Protein AF-0000000071802035 (afdb_homodimer)

Solvent-accessible surface area (backbone atoms only — not comparable to full-atom values): 14487 Å² total; per-residue (Å²): 136,83,79,80,77,77,76,78,78,73,74,77,72,77,73,66,81,71,78,76,74,78,75,69,79,88,55,98,63,65,59,33,53,33,38,38,37,41,37,30,58,41,73,51,52,93,78,53,56,69,55,49,56,52,48,50,60,60,48,46,65,54,30,45,72,70,45,74,41,81,40,73,56,78,56,19,32,29,40,39,37,35,26,66,30,20,28,60,68,48,49,48,52,52,42,49,47,48,23,63,71,35,83,54,32,37,27,29,36,36,42,40,67,50,35,34,38,41,33,37,74,84,48,75,50,67,40,68,74,137,82,80,78,78,79,77,77,77,75,74,77,73,76,73,67,79,71,78,77,74,78,75,68,78,88,57,95,62,65,62,32,52,33,38,37,36,41,38,30,58,41,70,51,54,93,78,53,57,68,57,49,56,52,49,50,60,60,52,46,64,53,30,46,72,69,44,73,41,81,38,74,55,75,56,20,33,28,39,38,37,34,26,65,31,20,27,59,68,48,50,47,52,53,42,50,47,49,24,64,70,34,84,53,32,38,27,30,36,38,42,39,68,51,35,34,39,40,32,38,76,85,47,74,48,68,40,69,75

Secondary structure (DSSP, 8-state):
--------------------PPPPP--S--EEEEEEEEEEEEEP-TTTHHHHHHHHHHHTTSEEEEEEEEEEETTEEEEEEEEEEEEHHHHHHHHHHHHHH-SSEEEEEEE-SSEEEEEESS-EEEEE-/--------------------PPPPP--S--EEEEEEEEEEEEEP-TTTHHHHHHHHHHHGGGEEEEEEEEEEETTEEEEEEEEEEEEHHHHHHHHHHHHHH-SSEEEEEEE-SSEEEEEESS-EEEEE-

Radius of gyration: 22.4 Å; Cα contacts (8 Å, |Δi|>4): 498; chains: 2; bounding box: 35×89×78 Å

Organism: Haemonchus contortus (NCBI:txid6289)

Foldseek 3Di:
DPPPPPPPPPPPPVPLVPPLDDQDDDDVAQWAKKKKKWFFPAFDDPVCVVVQVVVCVSCVSFAAWDDKDWDDDVRGTMIMTIHHTGGQVRVVVVQLCCQQRPDGTAKMWMDTPFKIWIDGNVDIDMDTD/DPPPPPPPPPPPPPPPPPPLDDQDDDDVAQWAKKKKKWFFPAFDDPVCVVVQVVVCVSCVSFAAWDDWDWDDDVRGTMIMTIHHTGGQVRVVVRQLCCQQRPDGTAKMWMDTPFKIWIDGNVDIDMDTD

Nearest PDB structures (foldseek):
  3ab4-assembly2_F  TM=5.288E-01  e=2.771E-02  Corynebacterium glutamicum
  6dzs-assembly2_C  TM=5.723E-01  e=2.093E-01  Mycolicibacterium hassiacum DSM 44199
  8oz0-assembly1_I  TM=6.072E-01  e=3.951E-01  Homo sapiens
  1wd6-assembly1_B  TM=5.273E-01  e=1.568E-01  Escherichia coli
  6fxd-assembly1_A-2  TM=5.045E-01  e=2.960E-01  Pseudomonas fluorescens

Sequence (258 aa):
MERLLLASVVMGVIAVPQAVLPPPEPGIEILESVNISIFTNIPFDNRTVEEEAEIRNYSSLIGSVKEVKAKNHFGHLDYSISFSASDCVRAQLWTREIVRASEPVVAGFVRCPQIMFFTTKDAIVDARVMERLLLASVVMGVIAVPQAVLPPPEPGIEILESVNISIFTNIPFDNRTVEEEAEIRNYSSLIGSVKEVKAKNHFGHLDYSISFSASDCVRAQLWTREIVRASEPVVAGFVRCPQIMFFTTKDAIVDARV

Structure (mmCIF, N/CA/C/O backbone):
data_AF-0000000071802035-model_v1
#
loop_
_entity.id
_entity.type
_entity.pdbx_description
1 polymer 'Cystatin domain-containing protein'
#
loop_
_atom_site.group_PDB
_atom_site.id
_atom_site.type_symbol
_atom_site.label_atom_id
_atom_site.label_alt_id
_atom_site.label_comp_id
_atom_site.label_asym_id
_atom_site.label_entity_id
_atom_site.label_seq_id
_atom_site.pdbx_PDB_ins_code
_atom_site.Cartn_x
_atom_site.Cartn_y
_atom_site.Cartn_z
_atom_site.occupancy
_atom_site.B_iso_or_equiv
_atom_site.auth_seq_id
_atom_site.auth_comp_id
_atom_site.auth_asym_id
_atom_site.auth_atom_id
_atom_site.pdbx_PDB_model_num
ATOM 1 N N . MET A 1 1 ? -16.844 -46.438 -37.344 1 30.94 1 MET A N 1
ATOM 2 C CA . MET A 1 1 ? -16.094 -46.656 -36.094 1 30.94 1 MET A CA 1
ATOM 3 C C . MET A 1 1 ? -15.039 -45.594 -35.906 1 30.94 1 MET A C 1
ATOM 5 O O . MET A 1 1 ? -13.844 -45.812 -36.094 1 30.94 1 MET A O 1
ATOM 9 N N . GLU A 1 2 ? -15.242 -44.281 -36.344 1 35.38 2 GLU A N 1
ATOM 10 C CA . GLU A 1 2 ? -14.445 -43.062 -36.312 1 35.38 2 GLU A CA 1
ATOM 11 C C . GLU A 1 2 ? -14.062 -42.656 -34.906 1 35.38 2 GLU A C 1
ATOM 13 O O . GLU A 1 2 ? -14.922 -42.562 -34.031 1 35.38 2 GLU A O 1
ATOM 18 N N . ARG A 1 3 ? -12.789 -43.062 -34.406 1 33.22 3 ARG A N 1
ATOM 19 C CA . ARG A 1 3 ? -12.109 -42.781 -33.125 1 33.22 3 ARG A CA 1
ATOM 20 C C . ARG A 1 3 ? -12.086 -41.281 -32.844 1 33.22 3 ARG A C 1
ATOM 22 O O . ARG A 1 3 ? -11.633 -40.5 -33.656 1 33.22 3 ARG A O 1
ATOM 29 N N . LEU A 1 4 ? -13.07 -40.75 -32.125 1 32.75 4 LEU A N 1
ATOM 30 C CA . LEU A 1 4 ? -13.07 -39.438 -31.484 1 32.75 4 LEU A CA 1
ATOM 31 C C . LEU A 1 4 ? -11.758 -39.188 -30.75 1 32.75 4 LEU A C 1
ATOM 33 O O . LEU A 1 4 ? -11.461 -39.844 -29.766 1 32.75 4 LEU A O 1
ATOM 37 N N . LEU A 1 5 ? -10.664 -38.75 -31.422 1 30.27 5 LEU A N 1
ATOM 38 C CA . LEU A 1 5 ? -9.438 -38.25 -30.828 1 30.27 5 LEU A CA 1
ATOM 39 C C . LEU A 1 5 ? -9.734 -37.156 -29.797 1 30.27 5 LEU A C 1
ATOM 41 O O . LEU A 1 5 ? -10.219 -36.094 -30.156 1 30.27 5 LEU A O 1
ATOM 45 N N . LEU A 1 6 ? -10.211 -37.5 -28.609 1 28.8 6 LEU A N 1
ATOM 46 C CA . LEU A 1 6 ? -10.234 -36.594 -27.469 1 28.8 6 LEU A CA 1
ATOM 47 C C . LEU A 1 6 ? -8.883 -35.938 -27.266 1 28.8 6 LEU A C 1
ATOM 49 O O . LEU A 1 6 ? -7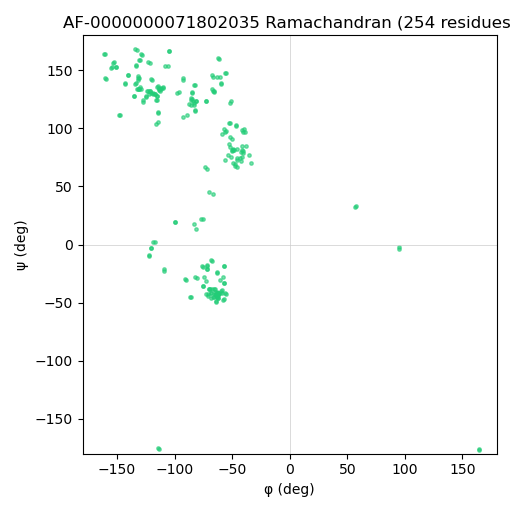.895 -36.594 -26.953 1 28.8 6 LEU A O 1
ATOM 53 N N . ALA A 1 7 ? -8.539 -34.875 -28.016 1 28.97 7 ALA A N 1
ATOM 54 C CA . ALA A 1 7 ? -7.426 -33.969 -27.781 1 28.97 7 ALA A CA 1
ATOM 55 C C . ALA A 1 7 ? -7.441 -33.438 -26.359 1 28.97 7 ALA A C 1
ATOM 57 O O . ALA A 1 7 ? -8.383 -32.75 -25.953 1 28.97 7 ALA A O 1
ATOM 58 N N . SER A 1 8 ? -6.879 -34.156 -25.312 1 28.83 8 SER A N 1
ATOM 59 C CA . SER A 1 8 ? -6.574 -33.719 -23.953 1 28.83 8 SER A CA 1
ATOM 60 C C . SER A 1 8 ? -5.891 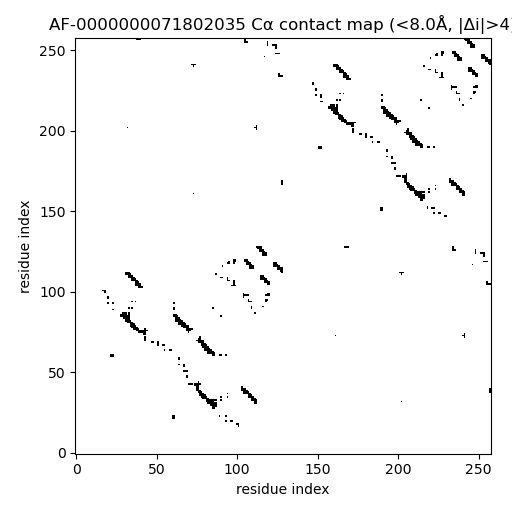-32.375 -23.953 1 28.83 8 SER A C 1
ATOM 62 O O . SER A 1 8 ? -4.773 -32.219 -24.453 1 28.83 8 SER A O 1
ATOM 64 N N . VAL A 1 9 ? -6.551 -31.281 -24.219 1 29.55 9 VAL A N 1
ATOM 65 C CA . VAL A 1 9 ? -6.074 -29.938 -23.906 1 29.55 9 VAL A CA 1
ATOM 66 C C . VAL A 1 9 ? -5.516 -29.891 -22.484 1 29.55 9 VAL A C 1
ATOM 68 O O . VAL A 1 9 ? -6.273 -29.953 -21.516 1 29.55 9 VAL A O 1
ATOM 71 N N . VAL A 1 10 ? -4.367 -30.562 -22.094 1 27.89 10 VAL A N 1
ATOM 72 C CA . VAL A 1 10 ? -3.561 -30.328 -20.906 1 27.89 10 VAL A CA 1
ATOM 73 C C . VAL A 1 10 ? -3.375 -28.828 -20.672 1 27.89 10 VAL A C 1
ATOM 75 O O . VAL A 1 10 ? -2.699 -28.156 -21.469 1 27.89 10 VAL A O 1
ATOM 78 N N . MET A 1 11 ? -4.34 -28.109 -20.266 1 30.89 11 MET A N 1
ATOM 79 C CA . MET A 1 11 ? -4.102 -26.812 -19.641 1 30.89 11 MET A CA 1
ATOM 80 C C . MET A 1 11 ? -2.867 -26.859 -18.75 1 30.89 11 MET A C 1
ATOM 82 O O . MET A 1 11 ? -2.785 -27.672 -17.844 1 30.89 11 MET A O 1
ATOM 86 N N . GLY A 1 12 ? -1.658 -26.672 -19.25 1 31.27 12 GLY A N 1
ATOM 87 C CA . GLY A 1 12 ? -0.396 -26.484 -18.547 1 31.27 12 GLY A CA 1
ATOM 88 C C . GLY A 1 12 ? -0.542 -25.734 -17.234 1 31.27 12 GLY A C 1
ATOM 89 O O . GLY A 1 12 ? -0.756 -24.516 -17.234 1 31.27 12 GLY A O 1
ATOM 90 N N . VAL A 1 13 ? -1.134 -26.297 -16.203 1 31.22 13 VAL A N 1
ATOM 91 C CA . VAL A 1 13 ? -0.927 -25.828 -14.844 1 31.22 13 VAL A CA 1
ATOM 92 C C . VAL A 1 13 ? 0.547 -25.5 -14.633 1 31.22 13 VAL A C 1
ATOM 94 O O . VAL A 1 13 ? 1.411 -26.375 -14.727 1 31.22 13 VAL A O 1
ATOM 97 N N . ILE A 1 14 ? 1.071 -24.438 -15.125 1 30.83 14 ILE A N 1
ATOM 98 C CA . ILE A 1 14 ? 2.393 -24 -14.688 1 30.83 14 ILE A CA 1
ATOM 99 C C . ILE A 1 14 ? 2.52 -24.188 -13.172 1 30.83 14 ILE A C 1
ATOM 101 O O . ILE A 1 14 ? 1.866 -23.484 -12.398 1 30.83 14 ILE A O 1
ATOM 105 N N . ALA A 1 15 ? 2.768 -25.391 -12.719 1 31.03 15 ALA A N 1
ATOM 106 C CA . ALA A 1 15 ? 3.238 -25.625 -11.359 1 31.03 15 ALA A CA 1
ATOM 107 C C . ALA A 1 15 ? 4.387 -24.688 -11 1 31.03 15 ALA A C 1
ATOM 109 O O . ALA A 1 15 ? 5.492 -24.828 -11.531 1 31.03 15 ALA A O 1
ATOM 110 N N . VAL A 1 16 ? 4.227 -23.453 -10.836 1 32.22 16 VAL A N 1
ATOM 111 C CA . VAL A 1 16 ? 5.297 -22.672 -10.219 1 32.22 16 VAL A CA 1
ATOM 112 C C . VAL A 1 16 ? 5.816 -23.391 -8.977 1 32.22 16 VAL A C 1
ATOM 114 O O . VAL A 1 16 ? 5.039 -23.812 -8.125 1 32.22 16 VAL A O 1
ATOM 117 N N . PRO A 1 17 ? 6.938 -24.031 -9.086 1 34.44 17 PRO A N 1
ATOM 118 C CA . PRO A 1 17 ? 7.488 -24.656 -7.879 1 34.44 17 PRO A CA 1
ATOM 119 C C . PRO A 1 17 ? 7.324 -23.781 -6.641 1 34.44 17 PRO A C 1
ATOM 121 O O . PRO A 1 17 ? 7.691 -22.594 -6.66 1 34.44 17 PRO A O 1
ATOM 124 N N . GLN A 1 18 ? 6.312 -24.016 -5.883 1 32.88 18 GLN A N 1
ATOM 125 C CA . GLN A 1 18 ? 5.984 -23.297 -4.656 1 32.88 18 GLN A CA 1
ATOM 126 C C . GLN A 1 18 ? 7.145 -23.344 -3.666 1 32.88 18 GLN A C 1
ATOM 128 O O . GLN A 1 18 ? 7.477 -24.391 -3.133 1 32.88 18 GLN A O 1
ATOM 133 N N . ALA A 1 19 ? 8.258 -22.656 -3.826 1 32.47 19 ALA A N 1
ATOM 134 C CA . ALA A 1 19 ? 9.203 -22.656 -2.711 1 32.47 19 ALA A CA 1
ATOM 135 C C . ALA A 1 19 ? 8.477 -22.516 -1.378 1 32.47 19 ALA A C 1
ATOM 137 O O . ALA A 1 19 ? 7.707 -21.562 -1.184 1 32.47 19 ALA A O 1
ATOM 138 N N . VAL A 1 20 ? 8.281 -23.656 -0.745 1 33.44 20 VAL A N 1
ATOM 139 C CA . VAL A 1 20 ? 7.727 -23.703 0.603 1 33.44 20 VAL A CA 1
ATOM 140 C C . VAL A 1 20 ? 8.578 -22.859 1.542 1 33.44 20 VAL A C 1
ATOM 142 O O . VAL A 1 20 ? 9.789 -23.078 1.664 1 33.44 20 VAL A O 1
ATOM 145 N N . LEU A 1 21 ? 8.281 -21.625 1.854 1 38.03 21 LEU A N 1
ATOM 146 C CA . LEU A 1 21 ? 8.992 -20.766 2.783 1 38.03 21 LEU A CA 1
ATOM 147 C C . LEU A 1 21 ? 9.203 -21.453 4.125 1 38.03 21 LEU A C 1
ATOM 149 O O . LEU A 1 21 ? 8.305 -22.125 4.633 1 38.03 21 LEU A O 1
ATOM 153 N N . PRO A 1 22 ? 10.461 -21.578 4.582 1 41.94 22 PRO A N 1
ATOM 154 C CA . PRO A 1 22 ? 10.648 -22.141 5.922 1 41.94 22 PRO A CA 1
ATOM 155 C C . PRO A 1 22 ? 9.867 -21.391 6.992 1 41.94 22 PRO A C 1
ATOM 157 O O . PRO A 1 22 ? 9.578 -20.203 6.832 1 41.94 22 PRO A O 1
ATOM 160 N N . PRO A 1 23 ? 9.367 -22.078 8.109 1 40.66 23 PRO A N 1
ATOM 161 C CA . PRO A 1 23 ? 8.609 -21.422 9.18 1 40.66 23 PRO A CA 1
ATOM 162 C C . PRO A 1 23 ? 9.461 -20.422 9.969 1 40.66 23 PRO A C 1
ATOM 164 O O . PRO A 1 23 ? 10.672 -20.625 10.109 1 40.66 23 PRO A O 1
ATOM 167 N N . PRO A 1 24 ? 9.047 -19.219 10.242 1 41.19 24 PRO A N 1
ATOM 168 C CA . PRO A 1 24 ? 9.852 -18.25 11 1 41.19 24 PRO A CA 1
ATOM 169 C C . PRO A 1 24 ? 10.18 -18.75 12.414 1 41.19 24 PRO A C 1
ATOM 171 O O . PRO A 1 24 ? 9.43 -19.547 12.977 1 41.19 24 PRO A O 1
ATOM 174 N N . GLU A 1 25 ? 11.344 -18.453 12.922 1 42.31 25 GLU A N 1
ATOM 175 C CA . GLU A 1 25 ? 11.805 -18.859 14.242 1 42.31 25 GLU A CA 1
ATOM 176 C C . GLU A 1 25 ? 10.984 -18.188 15.344 1 42.31 25 GLU A C 1
ATOM 178 O O . GLU A 1 25 ? 10.516 -17.062 15.172 1 42.31 25 GLU A O 1
ATOM 183 N N . PRO A 1 26 ? 10.656 -18.812 16.516 1 40.31 26 PRO A N 1
ATOM 184 C CA . PRO A 1 26 ? 9.789 -18.359 17.609 1 40.31 26 PRO A CA 1
ATOM 185 C C . PRO A 1 26 ? 10.359 -17.156 18.344 1 40.31 26 PRO A C 1
ATOM 187 O O . PRO A 1 26 ? 11.383 -17.25 19.031 1 40.31 26 PRO A O 1
ATOM 190 N N . GLY A 1 27 ? 10.914 -16.078 17.891 1 39.28 27 GLY A N 1
ATOM 191 C CA . GLY A 1 27 ? 11.297 -15.047 18.844 1 39.28 27 GLY A CA 1
ATOM 192 C C . GLY A 1 27 ? 10.125 -14.477 19.625 1 39.28 27 GLY A C 1
ATOM 193 O O . GLY A 1 27 ? 8.977 -14.805 19.344 1 39.28 27 GLY A O 1
ATOM 194 N N . ILE A 1 28 ? 10.43 -13.781 20.906 1 43.75 28 ILE A N 1
ATOM 195 C CA . ILE A 1 28 ? 9.438 -13.141 21.75 1 43.75 28 ILE A CA 1
ATOM 196 C C . ILE A 1 28 ? 8.422 -12.398 20.891 1 43.75 28 ILE A C 1
ATOM 198 O O . ILE A 1 28 ? 8.766 -11.43 20.219 1 43.75 28 ILE A O 1
ATOM 202 N N . GLU A 1 29 ? 7.449 -13.102 20.344 1 55.88 29 GLU A N 1
ATOM 203 C CA . GLU A 1 29 ? 6.539 -12.867 19.234 1 55.88 29 GLU A CA 1
ATOM 204 C C . GLU A 1 29 ? 5.484 -11.82 19.594 1 55.88 29 GLU A C 1
ATOM 206 O O . GLU A 1 29 ? 4.594 -12.086 20.406 1 55.88 29 GLU A O 1
ATOM 211 N N . ILE A 1 30 ? 5.891 -10.508 19.844 1 64.44 30 ILE A N 1
ATOM 212 C CA . ILE A 1 30 ? 4.789 -9.562 19.984 1 64.44 30 ILE A CA 1
ATOM 213 C C . ILE A 1 30 ? 3.855 -9.68 18.781 1 64.44 30 ILE A C 1
ATOM 215 O O . ILE A 1 30 ? 4.238 -9.359 17.656 1 64.44 30 ILE A O 1
ATOM 219 N N . LEU A 1 31 ? 2.689 -10.352 19.125 1 79.69 31 LEU A N 1
ATOM 220 C CA . LEU A 1 31 ? 1.677 -10.562 18.094 1 79.69 31 LEU A CA 1
ATOM 221 C C . LEU A 1 31 ? 0.796 -9.328 17.938 1 79.69 31 LEU A C 1
ATOM 223 O O . LEU A 1 31 ? 0.311 -8.773 18.922 1 79.69 31 LEU A O 1
ATOM 227 N N . GLU A 1 32 ? 0.836 -8.836 16.797 1 89.81 32 GLU A N 1
ATOM 228 C CA . GLU A 1 32 ? 0.029 -7.664 16.484 1 89.81 32 GLU A CA 1
ATOM 229 C C . GLU A 1 32 ? -0.73 -7.848 15.164 1 89.81 32 GLU A C 1
ATOM 231 O O . GLU A 1 32 ? -0.568 -8.867 14.492 1 89.81 32 GLU A O 1
ATOM 236 N N . SER A 1 33 ? -1.688 -6.93 14.969 1 93.56 33 SER A N 1
ATOM 237 C CA . SER A 1 33 ? -2.338 -6.906 13.656 1 93.56 33 SER A CA 1
ATOM 238 C C . SER A 1 33 ? -1.359 -6.504 12.562 1 93.56 33 SER A C 1
ATOM 240 O O . SER A 1 33 ? -0.572 -5.57 12.734 1 93.56 33 SER A O 1
ATOM 242 N N . VAL A 1 34 ? -1.397 -7.27 11.578 1 96.12 34 VAL A N 1
ATOM 243 C CA . VAL A 1 34 ? -0.514 -7.02 10.438 1 96.12 34 VAL A CA 1
ATOM 244 C C . VAL A 1 34 ? -1.302 -7.137 9.141 1 96.12 34 VAL A C 1
ATOM 246 O O . VAL A 1 34 ? -2.16 -8.008 9 1 96.12 34 VAL A O 1
ATOM 249 N N . ASN A 1 35 ? -1.036 -6.23 8.219 1 96.62 35 ASN A N 1
ATOM 250 C CA . ASN A 1 35 ? -1.564 -6.336 6.859 1 96.62 35 ASN A CA 1
ATOM 251 C C . ASN A 1 35 ? -0.448 -6.523 5.836 1 96.62 35 ASN A C 1
ATOM 253 O O . ASN A 1 35 ? 0.577 -5.844 5.898 1 96.62 35 ASN A O 1
ATOM 257 N N . ILE A 1 36 ? -0.646 -7.426 4.934 1 97.06 36 ILE A N 1
ATOM 258 C CA . ILE A 1 36 ? 0.305 -7.668 3.855 1 97.06 36 ILE A CA 1
ATOM 259 C C . ILE A 1 36 ? -0.395 -7.516 2.506 1 97.06 36 ILE A C 1
ATOM 261 O O . ILE A 1 36 ? -1.501 -8.023 2.314 1 97.06 36 ILE A O 1
ATOM 265 N N . SER A 1 37 ? 0.206 -6.797 1.659 1 96.25 37 SER A N 1
ATOM 266 C CA . SER A 1 37 ? -0.196 -6.781 0.257 1 96.25 37 SER A CA 1
ATOM 267 C C . SER A 1 37 ? 0.882 -7.383 -0.636 1 96.25 37 SER A C 1
ATOM 269 O O . SER A 1 37 ? 2.064 -7.062 -0.494 1 96.25 37 SER A O 1
ATOM 271 N N . ILE A 1 38 ? 0.487 -8.203 -1.508 1 95.06 38 ILE A N 1
ATOM 272 C CA . ILE A 1 38 ? 1.355 -8.812 -2.51 1 95.06 38 ILE A CA 1
ATOM 273 C C . ILE A 1 38 ? 0.933 -8.359 -3.904 1 95.06 38 ILE A C 1
ATOM 275 O O . ILE A 1 38 ? -0.241 -8.461 -4.27 1 95.06 38 ILE A O 1
ATOM 279 N N . PHE A 1 39 ? 1.868 -7.879 -4.621 1 95.38 39 PHE A N 1
ATOM 280 C CA . PHE A 1 39 ? 1.588 -7.363 -5.957 1 95.38 39 PHE A CA 1
ATOM 281 C C . PHE A 1 39 ? 2.182 -8.273 -7.023 1 95.38 39 PHE A C 1
ATOM 283 O O . PHE A 1 39 ? 3.344 -8.672 -6.934 1 95.38 39 PHE A O 1
ATOM 290 N N . THR A 1 40 ? 1.355 -8.547 -8.078 1 92.88 40 THR A N 1
ATOM 291 C CA . THR A 1 40 ? 1.812 -9.484 -9.094 1 92.88 40 THR A CA 1
ATOM 292 C C . THR A 1 40 ? 1.664 -8.883 -10.492 1 92.88 40 THR A C 1
ATOM 294 O O . THR A 1 40 ? 0.968 -7.883 -10.672 1 92.88 40 THR A O 1
ATOM 297 N N . ASN A 1 41 ? 2.334 -9.492 -11.422 1 92.5 41 ASN A N 1
ATOM 298 C CA . ASN A 1 41 ? 2.154 -9.141 -12.82 1 92.5 41 ASN A CA 1
ATOM 299 C C . ASN A 1 41 ? 1.232 -10.125 -13.539 1 92.5 41 ASN A C 1
ATOM 301 O O . ASN A 1 41 ? 1.294 -10.266 -14.758 1 92.5 41 ASN A O 1
ATOM 305 N N . ILE A 1 42 ? 0.486 -10.828 -12.734 1 89.06 42 ILE A N 1
ATOM 306 C CA . ILE A 1 42 ? -0.48 -11.781 -13.273 1 89.06 42 ILE A CA 1
ATOM 307 C C . ILE A 1 42 ? -1.785 -11.055 -13.602 1 89.06 42 ILE A C 1
ATOM 309 O O . ILE A 1 42 ? -2.32 -10.32 -12.773 1 89.06 42 ILE A O 1
ATOM 313 N N . PRO A 1 43 ? -2.314 -11.273 -14.812 1 89.12 43 PRO A N 1
ATOM 314 C CA . PRO A 1 43 ? -3.637 -10.711 -15.094 1 89.12 43 PRO A CA 1
ATOM 315 C C . PRO A 1 43 ? -4.715 -11.234 -14.148 1 89.12 43 PRO A C 1
ATOM 317 O O . PRO A 1 43 ? -4.699 -12.406 -13.781 1 89.12 43 PRO A O 1
ATOM 320 N N . PHE A 1 44 ? -5.602 -10.297 -13.711 1 86.38 44 PHE A N 1
ATOM 321 C CA . PHE A 1 44 ? -6.684 -10.688 -12.82 1 86.38 44 PHE A CA 1
ATOM 322 C C . PHE A 1 44 ? -7.742 -11.492 -13.57 1 86.38 44 PHE A C 1
ATOM 324 O O . PHE A 1 44 ? -8.188 -11.086 -14.648 1 86.38 44 PHE A O 1
ATOM 331 N N . ASP A 1 45 ? -7.926 -12.703 -12.984 1 78.94 45 ASP A N 1
ATOM 332 C CA . ASP A 1 45 ? -9.016 -13.555 -13.461 1 78.94 45 ASP A CA 1
ATOM 333 C C . ASP A 1 45 ? -9.969 -13.898 -12.32 1 78.94 45 ASP A C 1
ATOM 335 O O . ASP A 1 45 ? -9.539 -14.242 -11.219 1 78.94 45 ASP A O 1
ATOM 339 N N . ASN A 1 46 ? -11.219 -13.727 -12.445 1 68 46 ASN A N 1
ATOM 340 C CA . ASN A 1 46 ? -12.219 -13.945 -11.406 1 68 46 ASN A CA 1
ATOM 341 C C . ASN A 1 46 ? -12.172 -15.375 -10.875 1 68 46 ASN A C 1
ATOM 343 O O . ASN A 1 46 ? -12.688 -15.656 -9.789 1 68 46 ASN A O 1
ATOM 347 N N . ARG A 1 47 ? -11.57 -16.266 -11.625 1 62.62 47 ARG A N 1
ATOM 348 C CA . ARG A 1 47 ? -11.523 -17.641 -11.164 1 62.62 47 ARG A CA 1
ATOM 349 C C . ARG A 1 47 ? -10.398 -17.844 -10.148 1 62.62 47 ARG A C 1
ATOM 351 O O . ARG A 1 47 ? -10.102 -18.969 -9.766 1 62.62 47 ARG A O 1
ATOM 358 N N . THR A 1 48 ? -9.82 -16.797 -9.625 1 64.06 48 THR A N 1
ATOM 359 C CA . THR A 1 48 ? -8.617 -16.828 -8.805 1 64.06 48 THR A CA 1
ATOM 360 C C . THR A 1 48 ? -8.945 -17.328 -7.398 1 64.06 48 THR A C 1
ATOM 362 O O . THR A 1 48 ? -8.188 -17.078 -6.457 1 64.06 48 THR A O 1
ATOM 365 N N . VAL A 1 49 ? -9.93 -18 -7.141 1 61.41 49 VAL A N 1
ATOM 366 C CA . VAL A 1 49 ? -10.383 -18.469 -5.836 1 61.41 49 VAL A CA 1
ATOM 367 C C . VAL A 1 49 ? -9.414 -19.516 -5.297 1 61.41 49 VAL A C 1
ATOM 369 O O . VAL A 1 49 ? -9.047 -19.484 -4.117 1 61.41 49 VAL A O 1
ATOM 372 N N . GLU A 1 50 ? -8.992 -20.484 -6.062 1 63.03 50 GLU A N 1
ATOM 373 C CA . GLU A 1 50 ? -8.086 -21.547 -5.602 1 63.03 50 GLU A CA 1
ATOM 374 C C . GLU A 1 50 ? -6.785 -20.953 -5.066 1 63.03 50 GLU A C 1
ATOM 376 O O . GLU A 1 50 ? -6.262 -21.422 -4.051 1 63.03 50 GLU A O 1
ATOM 381 N N . GLU A 1 51 ? -6.426 -19.891 -5.531 1 72.31 51 GLU A N 1
ATOM 382 C CA . GLU A 1 51 ? -5.184 -19.234 -5.125 1 72.31 51 GLU A CA 1
ATOM 383 C C . GLU A 1 51 ? -5.316 -18.609 -3.74 1 72.31 51 GLU A C 1
ATOM 385 O O . GLU A 1 51 ? -4.375 -18.656 -2.943 1 72.31 51 GLU A O 1
ATOM 390 N N . GLU A 1 52 ? -6.551 -18.234 -3.369 1 77.44 52 GLU A N 1
ATOM 391 C CA . GLU A 1 52 ? -6.762 -17.641 -2.053 1 77.44 52 GLU A CA 1
ATOM 392 C C . GLU A 1 52 ? -6.586 -18.672 -0.945 1 77.44 52 GLU A C 1
ATOM 394 O O . GLU A 1 52 ? -6.027 -18.375 0.11 1 77.44 52 GLU A O 1
ATOM 399 N N . ALA A 1 53 ? -7.086 -19.891 -1.264 1 77.69 53 ALA A N 1
ATOM 400 C CA . ALA A 1 53 ? -6.965 -20.938 -0.266 1 77.69 53 ALA A CA 1
ATOM 401 C C . ALA A 1 53 ? -5.5 -21.297 -0.01 1 77.69 53 ALA A C 1
ATOM 403 O O 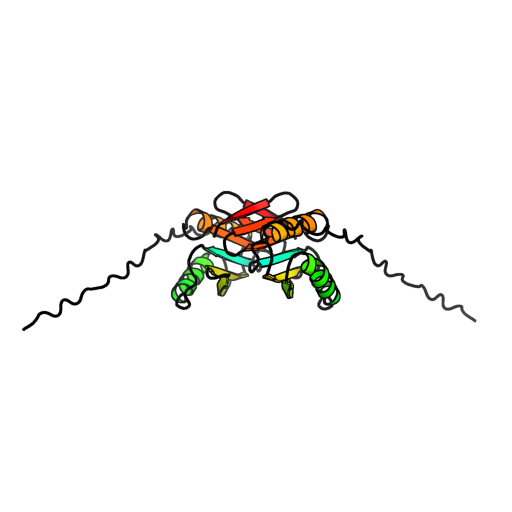. ALA A 1 53 ? -5.098 -21.5 1.138 1 77.69 53 ALA A O 1
ATOM 404 N N . GLU A 1 54 ? -4.805 -21.344 -1.037 1 78.94 54 GLU A N 1
ATOM 405 C CA . GLU A 1 54 ? -3.385 -21.656 -0.914 1 78.94 54 GLU A CA 1
ATOM 406 C C . GLU A 1 54 ? -2.646 -20.562 -0.155 1 78.94 54 GLU A C 1
ATOM 408 O O . GLU A 1 54 ? -1.824 -20.844 0.719 1 78.94 54 GLU A O 1
ATOM 413 N N . ILE A 1 55 ? -2.939 -19.391 -0.457 1 80.75 55 ILE A N 1
ATOM 414 C CA . ILE A 1 55 ? -2.311 -18.25 0.208 1 80.75 55 ILE A CA 1
ATOM 415 C C . ILE A 1 55 ? -2.654 -18.281 1.696 1 80.75 55 ILE A C 1
ATOM 417 O O . ILE A 1 55 ? -1.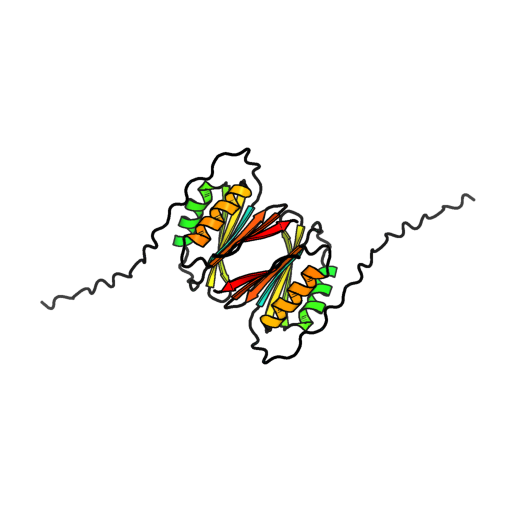794 -18.016 2.541 1 80.75 55 ILE A O 1
ATOM 421 N N . ARG A 1 56 ? -3.91 -18.578 1.962 1 84.31 56 ARG A N 1
ATOM 422 C CA . ARG A 1 56 ? -4.324 -18.656 3.359 1 84.31 56 ARG A CA 1
ATOM 423 C C . ARG A 1 56 ? -3.533 -19.734 4.102 1 84.31 56 ARG A C 1
ATOM 425 O O . ARG A 1 56 ? -3.074 -19.516 5.223 1 84.31 56 ARG A O 1
ATOM 432 N N . ASN A 1 57 ? -3.346 -20.812 3.484 1 85.06 57 ASN A N 1
ATOM 433 C CA . ASN A 1 57 ? -2.598 -21.906 4.09 1 85.06 57 ASN A CA 1
ATOM 434 C C . ASN A 1 57 ? -1.148 -21.516 4.363 1 85.06 57 ASN A C 1
ATOM 436 O O . ASN A 1 57 ? -0.643 -21.719 5.469 1 85.06 57 ASN A O 1
ATOM 440 N N . TYR A 1 58 ? -0.575 -20.922 3.436 1 83.19 58 TYR A N 1
ATOM 441 C CA . TYR A 1 58 ? 0.819 -20.516 3.586 1 83.19 58 TYR A CA 1
ATOM 442 C C . TYR A 1 58 ? 0.958 -19.391 4.613 1 83.19 58 TYR A C 1
ATOM 444 O O . TYR A 1 58 ? 1.909 -19.375 5.398 1 83.19 58 TYR A O 1
ATOM 452 N N . SER A 1 59 ? -0.001 -18.516 4.586 1 88 59 SER A N 1
ATOM 453 C CA . SER A 1 59 ? 0.057 -17.359 5.473 1 88 59 SER A CA 1
ATOM 454 C C . SER A 1 59 ? -0.19 -17.766 6.922 1 88 59 SER A C 1
ATOM 456 O O . SER A 1 59 ? 0.246 -17.078 7.848 1 88 59 SER A O 1
ATOM 458 N N . SER A 1 60 ? -0.803 -18.875 7.105 1 89.25 60 SER A N 1
ATOM 459 C CA . SER A 1 60 ? -1.104 -19.328 8.461 1 89.25 60 SER A CA 1
ATOM 460 C C . SER A 1 60 ? 0.17 -19.688 9.219 1 89.25 60 SER A C 1
ATOM 462 O O . SER A 1 60 ? 0.159 -19.797 10.445 1 89.25 60 SER A O 1
ATOM 464 N N . LEU A 1 61 ? 1.244 -19.812 8.492 1 87.75 61 LEU A N 1
ATOM 465 C CA . LEU A 1 61 ? 2.529 -20.156 9.094 1 87.75 61 LEU A CA 1
ATOM 466 C C . LEU A 1 61 ? 3.09 -18.984 9.891 1 87.75 61 LEU A C 1
ATOM 468 O O . LEU A 1 61 ? 3.967 -19.172 10.734 1 87.75 61 LEU A O 1
ATOM 472 N N . ILE A 1 62 ? 2.543 -17.812 9.57 1 91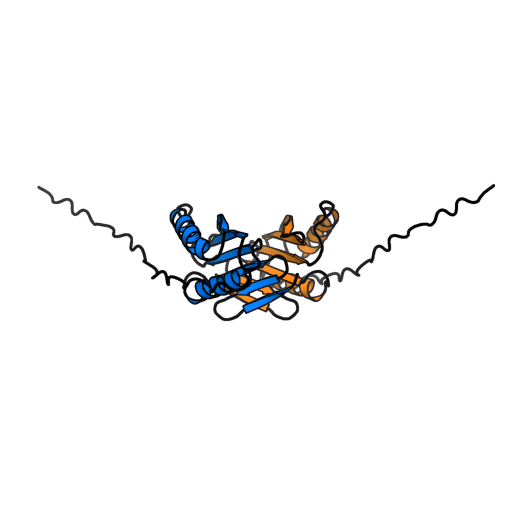.44 62 ILE A N 1
ATOM 473 C CA . ILE A 1 62 ? 3.209 -16.688 10.211 1 91.44 62 ILE A CA 1
ATOM 474 C C . ILE A 1 62 ? 2.232 -15.969 11.148 1 91.44 62 ILE A C 1
ATOM 476 O O . ILE A 1 62 ? 2.555 -14.922 11.711 1 91.44 62 ILE A O 1
ATOM 480 N N . GLY A 1 63 ? 1.044 -16.438 11.289 1 93.25 63 GLY A N 1
ATOM 481 C CA . GLY A 1 63 ? 0.114 -15.805 12.219 1 93.25 63 GLY A CA 1
ATOM 482 C C . GLY A 1 63 ? -1.325 -16.234 11.992 1 93.25 63 GLY A C 1
ATOM 483 O O . GLY A 1 63 ? -1.601 -17.109 11.172 1 93.25 63 GLY A O 1
ATOM 484 N N . SER A 1 64 ? -2.24 -15.672 12.734 1 94.56 64 SER A N 1
ATOM 485 C CA . SER A 1 64 ? -3.676 -15.906 12.617 1 94.56 64 SER A CA 1
ATOM 486 C C . SER A 1 64 ? -4.285 -15.055 11.508 1 94.56 64 SER A C 1
ATOM 488 O O . SER A 1 64 ? -4.426 -13.844 11.648 1 94.56 64 SER A O 1
ATOM 490 N N . VAL A 1 65 ? -4.773 -15.75 10.484 1 94.19 65 VAL A N 1
ATOM 491 C CA . VAL A 1 65 ? -5.273 -15.055 9.305 1 94.19 65 VAL A CA 1
ATOM 492 C C . VAL A 1 65 ? -6.723 -14.625 9.531 1 94.19 65 VAL A C 1
ATOM 494 O O . VAL A 1 65 ? -7.582 -15.461 9.836 1 94.19 65 VAL A O 1
ATOM 497 N N . LYS A 1 66 ? -6.93 -13.391 9.398 1 95 66 LYS A N 1
ATOM 498 C CA . LYS A 1 66 ? -8.281 -12.844 9.484 1 95 66 LYS A CA 1
ATOM 499 C C . LYS A 1 66 ? -8.984 -12.906 8.133 1 95 66 LYS A C 1
ATOM 501 O O . LYS A 1 66 ? -10.133 -13.344 8.039 1 95 66 LYS A O 1
ATOM 506 N N . GLU A 1 67 ? -8.25 -12.516 7.121 1 93.94 67 GLU A N 1
ATOM 507 C CA . GLU A 1 67 ? -8.867 -12.438 5.801 1 93.94 67 GLU A CA 1
ATOM 508 C C . GLU A 1 67 ? -7.812 -12.445 4.695 1 93.94 67 GLU A C 1
ATOM 510 O O . GLU A 1 67 ? -6.727 -11.883 4.863 1 93.94 67 GLU A O 1
ATOM 515 N N . VAL A 1 68 ? -8.164 -13.102 3.641 1 92.5 68 VAL A N 1
ATOM 516 C CA . VAL A 1 68 ? -7.418 -13.016 2.389 1 92.5 68 VAL A CA 1
ATOM 517 C C . VAL A 1 68 ? -8.336 -12.523 1.273 1 92.5 68 VAL A C 1
ATOM 519 O O . VAL A 1 68 ? -9.445 -13.031 1.106 1 92.5 68 VAL A O 1
ATOM 522 N N . LYS A 1 69 ? -7.836 -11.555 0.546 1 90.81 69 LYS A N 1
ATOM 523 C CA . LYS A 1 69 ? -8.641 -11.016 -0.547 1 90.81 69 LYS A CA 1
ATOM 524 C C . LYS A 1 69 ? -7.801 -10.844 -1.811 1 90.81 69 LYS A C 1
ATOM 526 O O . LYS A 1 69 ? -6.742 -10.211 -1.778 1 90.81 69 LYS A O 1
ATOM 531 N N . ALA A 1 70 ? -8.352 -11.414 -2.834 1 89.69 70 ALA A N 1
ATOM 532 C CA . ALA A 1 70 ? -7.82 -11.086 -4.156 1 89.69 70 ALA A CA 1
ATOM 533 C C . ALA A 1 70 ? -8.414 -9.781 -4.68 1 89.69 70 ALA A C 1
ATOM 535 O O . ALA A 1 70 ? -9.617 -9.539 -4.535 1 89.69 70 ALA A O 1
ATOM 536 N N . LYS A 1 71 ? -7.516 -8.984 -5.258 1 86.81 71 LYS A N 1
ATOM 537 C CA . LYS A 1 71 ? -7.984 -7.691 -5.75 1 86.81 71 LYS A CA 1
ATOM 538 C C . LYS A 1 71 ? -7.527 -7.453 -7.184 1 86.81 71 LYS A C 1
ATOM 540 O O . LYS A 1 71 ? -6.41 -7.82 -7.555 1 86.81 71 LYS A O 1
ATOM 545 N N . ASN A 1 72 ? -8.422 -6.828 -7.891 1 88.38 72 ASN A N 1
ATOM 546 C CA . ASN A 1 72 ? -8.078 -6.328 -9.219 1 88.38 72 ASN A CA 1
ATOM 547 C C . ASN A 1 72 ? -7.59 -4.883 -9.164 1 88.38 72 ASN A C 1
ATOM 549 O O . ASN A 1 72 ? -8.367 -3.977 -8.844 1 88.38 72 ASN A O 1
ATOM 553 N N . HIS A 1 73 ? -6.379 -4.832 -9.406 1 85.81 73 HIS A N 1
ATOM 554 C CA . HIS A 1 73 ? -5.828 -3.49 -9.547 1 85.81 73 HIS A CA 1
ATOM 555 C C . HIS A 1 73 ? -5.332 -3.248 -10.969 1 85.81 73 HIS A C 1
ATOM 557 O O . HIS A 1 73 ? -4.25 -3.707 -11.344 1 85.81 73 HIS A O 1
ATOM 563 N N . PHE A 1 74 ? -6.086 -2.482 -11.695 1 89.44 74 PHE A N 1
ATOM 564 C CA . PHE A 1 74 ? -5.77 -2.104 -13.07 1 89.44 74 PHE A CA 1
ATOM 565 C C . PHE A 1 74 ? -5.586 -3.338 -13.945 1 89.44 74 PHE A C 1
ATOM 567 O O . PHE A 1 74 ? -4.668 -3.393 -14.766 1 89.44 74 PHE A O 1
ATOM 574 N N . GLY A 1 75 ? -6.352 -4.395 -13.602 1 88.19 75 GLY A N 1
ATOM 575 C CA . GLY A 1 75 ? -6.328 -5.594 -14.422 1 88.19 75 GLY A CA 1
ATOM 576 C C . GLY A 1 75 ? -5.359 -6.648 -13.922 1 88.19 75 GLY A C 1
ATOM 577 O O . GLY A 1 75 ? -5.266 -7.734 -14.492 1 88.19 75 GLY A O 1
ATOM 578 N N . HIS A 1 76 ? -4.637 -6.285 -12.875 1 89.88 76 HIS A N 1
ATOM 579 C CA . HIS A 1 76 ? -3.68 -7.238 -12.32 1 89.88 76 HIS A CA 1
ATOM 580 C C . HIS A 1 76 ? -4.188 -7.828 -11.008 1 89.88 76 HIS A C 1
ATOM 582 O O . HIS A 1 76 ? -4.906 -7.164 -10.258 1 89.88 76 HIS A O 1
ATOM 588 N N . LEU A 1 77 ? -3.668 -9.031 -10.789 1 90.06 77 LEU A N 1
ATOM 589 C CA . LEU A 1 77 ? -4.051 -9.75 -9.578 1 90.06 77 LEU A CA 1
ATOM 590 C C . LEU A 1 77 ? -3.143 -9.367 -8.414 1 90.06 77 LEU A C 1
ATOM 592 O O . LEU A 1 77 ? -1.934 -9.602 -8.461 1 90.06 77 LEU A O 1
ATOM 596 N N . ASP A 1 78 ? -3.727 -8.836 -7.344 1 91 78 ASP A N 1
ATOM 597 C CA . ASP A 1 78 ? -3.043 -8.57 -6.082 1 91 78 ASP A CA 1
ATOM 598 C C . ASP A 1 78 ? -3.73 -9.289 -4.922 1 91 78 ASP A C 1
ATOM 600 O O . ASP A 1 78 ? -4.906 -9.641 -5.016 1 91 78 ASP A O 1
ATOM 604 N N . TYR A 1 79 ? -2.951 -9.492 -3.902 1 92.06 79 TYR A N 1
ATOM 605 C CA . TYR A 1 79 ? -3.527 -10.078 -2.695 1 92.06 79 TYR A CA 1
ATOM 606 C C . TYR A 1 79 ? -3.354 -9.148 -1.502 1 92.06 79 TYR A C 1
ATOM 608 O O . TYR A 1 79 ? -2.309 -8.516 -1.348 1 92.06 79 TYR A O 1
ATOM 616 N N . SER A 1 80 ? -4.379 -9.156 -0.714 1 94.06 80 SER A N 1
ATOM 617 C CA . SER A 1 80 ? -4.312 -8.547 0.611 1 94.06 80 SER A CA 1
ATOM 618 C C . SER A 1 80 ? -4.57 -9.578 1.705 1 94.06 80 SER A C 1
ATOM 620 O O . SER A 1 80 ? -5.566 -10.305 1.661 1 94.06 80 SER A O 1
ATOM 622 N N . ILE A 1 81 ? -3.738 -9.594 2.645 1 94.81 81 ILE A N 1
ATOM 623 C CA . ILE A 1 81 ? -3.848 -10.523 3.762 1 94.81 81 ILE A CA 1
ATOM 624 C C . ILE A 1 81 ? -3.859 -9.758 5.078 1 94.81 81 ILE A C 1
ATOM 626 O O . ILE A 1 81 ? -2.969 -8.945 5.34 1 94.81 81 ILE A O 1
ATOM 630 N N . SER A 1 82 ? -4.828 -10.031 5.855 1 95.62 82 SER A N 1
ATOM 631 C CA . SER A 1 82 ? -4.906 -9.422 7.176 1 95.62 82 SER A CA 1
ATOM 632 C C . SER A 1 82 ? -4.734 -10.461 8.281 1 95.62 82 SER A C 1
ATOM 634 O O . SER A 1 82 ? -5.379 -11.516 8.25 1 95.62 82 SER A O 1
ATOM 636 N N . PHE A 1 83 ? -3.875 -10.055 9.188 1 95.25 83 PHE A N 1
ATOM 637 C CA . PHE A 1 83 ? -3.631 -10.906 10.344 1 95.25 83 PHE A CA 1
ATOM 638 C C . PHE A 1 83 ? -4.164 -10.258 11.617 1 95.25 83 PHE A C 1
ATOM 640 O O . PHE A 1 83 ? -3.941 -9.07 11.852 1 95.25 83 PHE A O 1
ATOM 647 N N . SER A 1 84 ? -4.832 -11.016 12.422 1 93.06 84 SER A N 1
ATOM 648 C CA . SER A 1 84 ? -5.227 -10.531 13.742 1 93.06 84 SER A CA 1
ATOM 649 C C . SER A 1 84 ? -4.082 -10.664 14.742 1 93.06 84 SER A C 1
ATOM 651 O O . SER A 1 84 ? -4.031 -9.938 15.734 1 93.06 84 SER A O 1
ATOM 653 N N . ALA A 1 85 ? -3.273 -11.578 14.516 1 93.5 85 ALA A N 1
ATOM 654 C CA . ALA A 1 85 ? -2.115 -11.828 15.367 1 93.5 85 ALA A CA 1
ATOM 655 C C . ALA A 1 85 ? -0.949 -12.391 14.555 1 93.5 85 ALA A C 1
ATOM 657 O O . ALA A 1 85 ? -1.029 -13.5 14.023 1 93.5 85 ALA A O 1
ATOM 658 N N . SER A 1 86 ? 0.08 -11.578 14.422 1 94.31 86 SER A N 1
ATOM 659 C CA . SER A 1 86 ? 1.31 -11.969 13.742 1 94.31 86 SER A CA 1
ATOM 660 C C . SER A 1 86 ? 2.508 -11.188 14.266 1 94.31 86 SER A C 1
ATOM 662 O O . SER A 1 86 ? 2.346 -10.117 14.859 1 94.31 86 SER A O 1
ATOM 664 N N . ASP A 1 87 ? 3.621 -11.781 14.07 1 93.31 87 ASP A N 1
ATOM 665 C CA . ASP A 1 87 ? 4.879 -11.094 14.352 1 93.31 87 ASP A CA 1
ATOM 666 C C . ASP A 1 87 ? 5.316 -10.25 13.148 1 93.31 87 ASP A C 1
ATOM 668 O O . ASP A 1 87 ? 5.434 -10.758 12.039 1 93.31 87 ASP A O 1
ATOM 672 N N . CYS A 1 88 ? 5.543 -8.992 13.438 1 94.5 88 CYS A N 1
ATOM 673 C CA . CYS A 1 88 ? 5.859 -8.062 12.359 1 94.5 88 CYS A CA 1
ATOM 674 C C . CYS A 1 88 ? 7.152 -8.453 11.664 1 94.5 88 CYS A C 1
ATOM 676 O O . CYS A 1 88 ? 7.258 -8.359 10.438 1 94.5 88 CYS A O 1
ATOM 678 N N . VAL A 1 89 ? 8.117 -8.828 12.414 1 92.81 89 VAL A N 1
ATOM 679 C CA . VAL A 1 89 ? 9.406 -9.219 11.844 1 92.81 89 VAL A CA 1
ATOM 680 C C . VAL A 1 89 ? 9.234 -10.453 10.969 1 92.81 89 VAL A C 1
ATOM 682 O O . VAL A 1 89 ? 9.773 -10.516 9.859 1 92.81 89 VAL A O 1
ATOM 685 N N . ARG A 1 90 ? 8.516 -11.336 11.383 1 92.69 90 ARG A N 1
ATOM 686 C CA . ARG A 1 90 ? 8.258 -12.555 10.617 1 92.69 90 ARG A CA 1
ATOM 687 C C . ARG A 1 90 ? 7.488 -12.242 9.344 1 92.69 90 ARG A C 1
ATOM 689 O O . ARG A 1 90 ? 7.785 -12.805 8.281 1 92.69 90 ARG A O 1
ATOM 696 N N . ALA A 1 91 ? 6.496 -11.438 9.523 1 95.25 91 ALA A N 1
ATOM 697 C CA . ALA A 1 91 ? 5.711 -11.031 8.359 1 95.25 91 ALA A CA 1
ATOM 698 C C . ALA A 1 91 ? 6.602 -10.406 7.289 1 95.25 91 ALA A C 1
ATOM 700 O O . ALA A 1 91 ? 6.449 -10.688 6.102 1 95.25 91 ALA A O 1
ATOM 701 N N . GLN A 1 92 ? 7.523 -9.578 7.715 1 95.38 92 GLN A N 1
ATOM 702 C CA . GLN A 1 92 ? 8.445 -8.922 6.793 1 95.38 92 GLN A CA 1
ATOM 703 C C . GLN A 1 92 ? 9.336 -9.938 6.086 1 95.38 92 GLN A C 1
ATOM 705 O O . GLN A 1 92 ? 9.492 -9.883 4.863 1 95.38 92 GLN A O 1
ATOM 710 N N . LEU A 1 93 ? 9.883 -10.781 6.855 1 93.75 93 LEU A N 1
ATOM 711 C CA . LEU A 1 93 ? 10.789 -11.781 6.301 1 93.75 93 LEU A CA 1
ATOM 712 C C . LEU A 1 93 ? 10.055 -12.695 5.324 1 93.75 93 LEU A C 1
ATOM 714 O O . LEU A 1 93 ? 10.562 -12.984 4.238 1 93.75 93 LEU A O 1
ATOM 718 N N . TRP A 1 94 ? 8.938 -13.125 5.73 1 94 94 TRP A N 1
ATOM 719 C CA . TRP A 1 94 ? 8.117 -13.984 4.883 1 94 94 TRP A CA 1
ATOM 720 C C . TRP A 1 94 ? 7.793 -13.305 3.561 1 94 94 TRP A C 1
ATOM 722 O O . TRP A 1 94 ? 7.93 -13.906 2.494 1 94 94 TRP A O 1
ATOM 732 N N . THR A 1 95 ? 7.359 -12.086 3.592 1 95.31 95 THR A N 1
ATOM 733 C CA . THR A 1 95 ? 7.008 -11.328 2.396 1 95.31 95 THR A CA 1
ATOM 734 C C . THR A 1 95 ? 8.219 -11.148 1.49 1 95.31 95 THR A C 1
ATOM 736 O O . THR A 1 95 ? 8.117 -11.289 0.27 1 95.31 95 THR A O 1
ATOM 739 N N . ARG A 1 96 ? 9.32 -10.836 2.082 1 94.94 96 ARG A N 1
ATOM 740 C CA . ARG A 1 96 ? 10.547 -10.688 1.311 1 94.94 96 ARG A CA 1
ATOM 741 C C . ARG A 1 96 ? 10.898 -11.977 0.57 1 94.94 96 ARG A C 1
ATOM 743 O O . ARG A 1 96 ? 11.297 -11.938 -0.595 1 94.94 96 ARG A O 1
ATOM 750 N N . GLU A 1 97 ? 10.695 -13.031 1.2 1 92.62 97 GLU A N 1
ATOM 751 C CA . GLU A 1 97 ? 11.008 -14.32 0.602 1 92.62 97 GLU A CA 1
ATOM 752 C C . GLU A 1 97 ? 10.07 -14.633 -0.567 1 92.62 97 GLU A C 1
ATOM 754 O O . GLU A 1 97 ? 10.516 -15.109 -1.61 1 92.62 97 GLU A O 1
ATOM 759 N N . ILE A 1 98 ? 8.844 -14.344 -0.374 1 92.25 98 ILE A N 1
ATOM 760 C CA . ILE A 1 98 ? 7.879 -14.578 -1.439 1 92.25 98 ILE A CA 1
ATOM 761 C C . ILE A 1 98 ? 8.234 -13.719 -2.654 1 92.25 98 ILE A C 1
ATOM 763 O O . ILE A 1 98 ? 8.203 -14.203 -3.789 1 92.25 98 ILE A O 1
ATOM 767 N N . VAL A 1 99 ? 8.602 -12.5 -2.412 1 94.5 99 VAL A N 1
ATOM 768 C CA . VAL A 1 99 ? 8.93 -11.586 -3.5 1 94.5 99 VAL A CA 1
ATOM 769 C C . VAL A 1 99 ? 10.188 -12.078 -4.223 1 94.5 99 VAL A C 1
ATOM 771 O O . VAL A 1 99 ? 10.25 -12.055 -5.453 1 94.5 99 VAL A O 1
ATOM 774 N N . ARG A 1 100 ? 11.062 -12.555 -3.523 1 93.31 100 ARG A N 1
ATOM 775 C CA . ARG A 1 100 ? 12.32 -13 -4.105 1 93.31 100 ARG A CA 1
ATOM 776 C C . ARG A 1 100 ? 12.141 -14.32 -4.848 1 93.31 100 ARG A C 1
ATOM 778 O O . ARG A 1 100 ? 12.742 -14.531 -5.906 1 93.31 100 ARG A O 1
ATOM 785 N N . ALA A 1 101 ? 11.367 -15.109 -4.371 1 90.5 101 ALA A N 1
ATOM 786 C CA . ALA A 1 101 ? 11.312 -16.484 -4.859 1 90.5 101 ALA A CA 1
ATOM 787 C C . ALA A 1 101 ? 10.305 -16.625 -5.996 1 90.5 101 ALA A C 1
ATOM 789 O O . ALA A 1 101 ? 10.414 -17.531 -6.82 1 90.5 101 ALA A O 1
ATOM 790 N N . SER A 1 102 ? 9.32 -15.844 -5.957 1 88.69 102 SER A N 1
ATOM 791 C CA . SER A 1 102 ? 8.227 -16 -6.91 1 88.69 102 SER A CA 1
ATOM 792 C C . SER A 1 102 ? 8.391 -15.07 -8.102 1 88.69 102 SER A C 1
ATOM 794 O O . SER A 1 102 ? 8.453 -13.852 -7.941 1 88.69 102 SER A O 1
ATOM 796 N N . GLU A 1 103 ? 8.273 -15.547 -9.297 1 90.38 103 GLU A N 1
ATOM 797 C CA . GLU A 1 103 ? 8.516 -14.758 -10.5 1 90.38 103 GLU A CA 1
ATOM 798 C C . GLU A 1 103 ? 7.395 -13.75 -10.734 1 90.38 103 GLU A C 1
ATOM 800 O O . GLU A 1 103 ? 7.656 -12.578 -11.016 1 90.38 103 GLU A O 1
ATOM 805 N N . PRO A 1 104 ? 6.156 -14.156 -10.555 1 91.81 104 PRO A N 1
ATOM 806 C CA . PRO A 1 104 ? 5.094 -13.195 -10.859 1 91.81 104 PRO A CA 1
ATOM 807 C C . PRO A 1 104 ? 4.941 -12.117 -9.789 1 91.81 104 PRO A C 1
ATOM 809 O O . PRO A 1 104 ? 4.266 -11.109 -10.008 1 91.81 104 PRO A O 1
ATOM 812 N N . VAL A 1 105 ? 5.473 -12.414 -8.602 1 93.31 105 VAL A N 1
ATOM 813 C CA . VAL A 1 105 ? 5.367 -11.43 -7.527 1 93.31 105 VAL A CA 1
ATOM 814 C C . VAL A 1 105 ? 6.453 -10.375 -7.691 1 93.31 105 VAL A C 1
ATOM 816 O O . VAL A 1 105 ? 7.648 -10.688 -7.672 1 93.31 105 VAL A O 1
ATOM 819 N N . VAL A 1 106 ? 6.023 -9.133 -7.766 1 96.31 106 VAL A N 1
ATOM 820 C CA . VAL A 1 106 ? 6.992 -8.102 -8.125 1 96.31 106 VAL A CA 1
ATOM 821 C C . VAL A 1 106 ? 7.293 -7.23 -6.91 1 96.31 106 VAL A C 1
ATOM 823 O O . VAL A 1 106 ? 8.312 -6.531 -6.875 1 96.31 106 VAL A O 1
ATOM 826 N N . ALA A 1 107 ? 6.414 -7.207 -5.938 1 97.75 107 ALA A N 1
ATOM 827 C CA . ALA A 1 107 ? 6.633 -6.395 -4.742 1 97.75 107 ALA A CA 1
ATOM 828 C C . ALA A 1 107 ? 5.742 -6.859 -3.594 1 97.75 107 ALA A C 1
ATOM 830 O O . ALA A 1 107 ? 4.785 -7.609 -3.805 1 97.75 107 ALA A O 1
ATOM 831 N N . GLY A 1 108 ? 6.039 -6.473 -2.418 1 97.75 108 GLY A N 1
ATOM 832 C CA . GLY A 1 108 ? 5.27 -6.703 -1.206 1 97.75 108 GLY A CA 1
ATOM 833 C C . GLY A 1 108 ? 5.246 -5.504 -0.278 1 97.75 108 GLY A C 1
ATOM 834 O O . GLY A 1 108 ? 6.207 -4.734 -0.222 1 97.75 108 GLY A O 1
ATOM 835 N N . PHE A 1 109 ? 4.176 -5.316 0.389 1 97.88 109 PHE A N 1
ATOM 836 C CA . PHE A 1 109 ? 3.979 -4.25 1.365 1 97.88 109 PHE A CA 1
ATOM 837 C C . PHE A 1 109 ? 3.492 -4.816 2.695 1 97.88 109 PHE A C 1
ATOM 839 O O . PHE A 1 109 ? 2.508 -5.559 2.736 1 97.88 109 PHE A O 1
ATOM 846 N N . VAL A 1 110 ? 4.195 -4.535 3.734 1 97.12 110 VAL A N 1
ATOM 847 C CA . VAL A 1 110 ? 3.822 -4.98 5.074 1 97.12 110 VAL A CA 1
ATOM 848 C C . VAL A 1 110 ? 3.529 -3.768 5.957 1 97.12 110 VAL A C 1
ATOM 850 O O . VAL A 1 110 ? 4.371 -2.881 6.105 1 97.12 110 VAL A O 1
ATOM 853 N N . ARG A 1 111 ? 2.348 -3.734 6.535 1 97.06 111 ARG A N 1
ATOM 854 C CA . ARG A 1 111 ? 1.959 -2.676 7.461 1 97.06 111 ARG A CA 1
ATOM 855 C C . ARG A 1 111 ? 1.753 -3.229 8.867 1 97.06 111 ARG A C 1
ATOM 857 O O . ARG A 1 111 ? 0.84 -4.023 9.102 1 97.06 111 ARG A O 1
ATOM 864 N N . CYS A 1 112 ? 2.57 -2.834 9.758 1 95.44 112 CYS A N 1
ATOM 865 C CA . CYS A 1 112 ? 2.443 -3.062 11.188 1 95.44 112 CYS A CA 1
ATOM 866 C C . CYS A 1 112 ? 2.01 -1.791 11.906 1 95.44 112 CYS A C 1
ATOM 868 O O . CYS A 1 112 ? 1.959 -0.718 11.305 1 95.44 112 CYS A O 1
ATOM 870 N N . PRO A 1 113 ? 1.604 -1.872 13.094 1 93.19 113 PRO A N 1
ATOM 871 C CA . PRO A 1 113 ? 1.081 -0.694 13.789 1 93.19 113 PRO A CA 1
ATOM 872 C C . PRO A 1 113 ? 2.08 0.459 13.828 1 93.19 113 PRO A C 1
ATOM 874 O O . PRO A 1 113 ? 1.691 1.623 13.703 1 93.19 113 PRO A O 1
ATOM 877 N N . GLN A 1 114 ? 3.355 0.203 13.898 1 92.31 114 GLN A N 1
ATOM 878 C CA . GLN A 1 114 ? 4.305 1.286 14.133 1 92.31 114 GLN A CA 1
ATOM 879 C C . GLN A 1 114 ? 5.312 1.39 12.992 1 92.31 114 GLN A C 1
ATOM 881 O O . GLN A 1 114 ? 6.195 2.254 13.016 1 92.31 114 GLN A O 1
ATOM 886 N N . ILE A 1 115 ? 5.227 0.539 12.094 1 94.44 115 ILE A N 1
ATOM 887 C CA . ILE A 1 115 ? 6.23 0.526 11.031 1 94.44 115 ILE A CA 1
ATOM 888 C C . ILE A 1 115 ? 5.645 -0.109 9.773 1 94.44 115 ILE A C 1
ATOM 890 O O . ILE A 1 115 ? 4.688 -0.883 9.852 1 94.44 115 ILE A O 1
ATOM 894 N N . MET A 1 116 ? 6.129 0.262 8.648 1 96 116 MET A N 1
ATOM 895 C CA . MET A 1 116 ? 5.762 -0.373 7.383 1 96 116 MET A CA 1
ATOM 896 C C . MET A 1 116 ? 7 -0.668 6.543 1 96 116 MET A C 1
ATOM 898 O O . MET A 1 116 ? 8.031 -0.016 6.703 1 96 116 MET A O 1
ATOM 902 N N . PHE A 1 117 ? 6.883 -1.655 5.688 1 96 117 PHE A N 1
ATOM 903 C CA . PHE A 1 117 ? 7.953 -2.104 4.805 1 96 117 PHE A CA 1
ATOM 904 C C . PHE A 1 117 ? 7.445 -2.268 3.377 1 96 117 PHE A C 1
ATOM 906 O O . PHE A 1 117 ? 6.348 -2.785 3.158 1 96 117 PHE A O 1
ATOM 913 N N . PHE A 1 118 ? 8.172 -1.769 2.455 1 97.81 118 PHE A N 1
ATOM 914 C CA . PHE A 1 118 ? 7.973 -2.061 1.042 1 97.81 118 PHE A CA 1
ATOM 915 C C . PHE A 1 118 ? 9.188 -2.777 0.461 1 97.81 118 PHE A C 1
ATOM 917 O O . PHE A 1 118 ? 10.32 -2.332 0.64 1 97.81 118 PHE A O 1
ATOM 924 N N . THR A 1 119 ? 8.898 -3.865 -0.209 1 97.5 119 THR A N 1
ATOM 925 C CA . THR A 1 119 ? 10.008 -4.66 -0.734 1 97.5 119 THR A CA 1
ATOM 926 C C . THR A 1 119 ? 9.789 -4.984 -2.209 1 97.5 119 THR A C 1
ATOM 928 O O . THR A 1 119 ? 8.672 -5.312 -2.619 1 97.5 119 THR A O 1
ATOM 931 N N . THR A 1 120 ? 10.766 -4.844 -2.963 1 97.38 120 THR A N 1
ATOM 932 C CA . THR A 1 120 ? 10.867 -5.359 -4.324 1 97.38 120 THR A CA 1
ATOM 933 C C . THR A 1 120 ? 11.953 -6.422 -4.422 1 97.38 120 THR A C 1
ATOM 935 O O . THR A 1 120 ? 12.531 -6.824 -3.406 1 97.38 120 THR A O 1
ATOM 938 N N . LYS A 1 121 ? 12.156 -6.848 -5.664 1 94.62 121 LYS A N 1
ATOM 939 C CA . LYS A 1 121 ? 13.195 -7.863 -5.848 1 94.62 121 LYS A CA 1
ATOM 940 C C . LYS A 1 121 ? 14.57 -7.32 -5.453 1 94.62 121 LYS A C 1
ATOM 942 O O . LYS A 1 121 ? 15.422 -8.07 -4.98 1 94.62 121 LYS A O 1
ATOM 947 N N . ASP A 1 122 ? 14.742 -6.023 -5.496 1 90 122 ASP A N 1
ATOM 948 C CA . ASP A 1 122 ? 16.0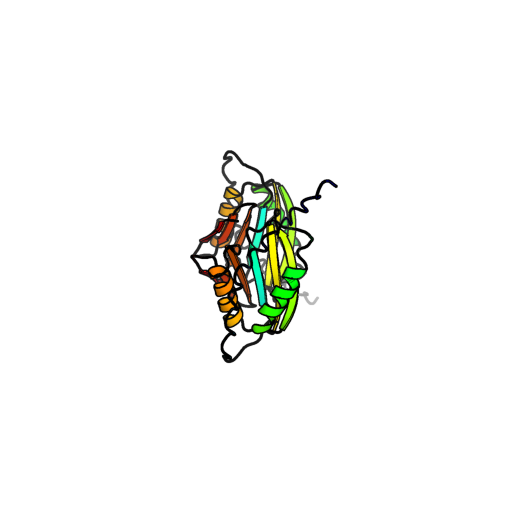94 -5.473 -5.418 1 90 122 ASP A CA 1
ATOM 949 C C . ASP A 1 122 ? 16.234 -4.512 -4.238 1 90 122 ASP A C 1
ATOM 951 O O . ASP A 1 122 ? 17.344 -4.078 -3.91 1 90 122 ASP A O 1
ATOM 955 N N . ALA A 1 123 ? 15.188 -4.199 -3.652 1 93.75 123 ALA A N 1
ATOM 956 C CA . ALA A 1 123 ? 15.289 -3.152 -2.639 1 93.75 123 ALA A CA 1
ATOM 957 C C . ALA A 1 123 ? 14.234 -3.334 -1.552 1 93.75 123 ALA A C 1
ATOM 959 O O . ALA A 1 123 ? 13.172 -3.91 -1.8 1 93.75 123 ALA A O 1
ATOM 960 N N . ILE A 1 124 ? 14.57 -2.852 -0.397 1 94.12 124 ILE A N 1
ATOM 961 C CA 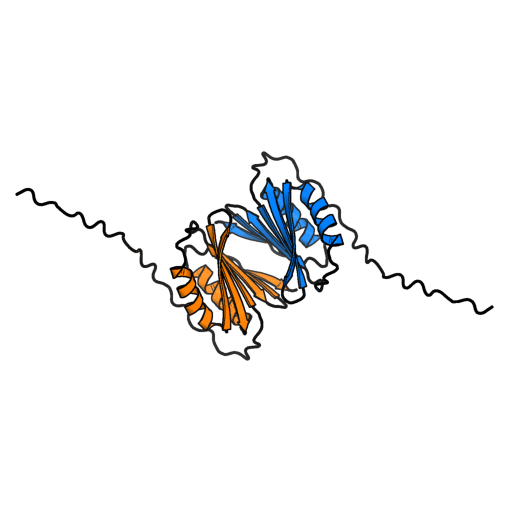. ILE A 1 124 ? 13.656 -2.781 0.735 1 94.12 124 ILE A CA 1
ATOM 962 C C . ILE A 1 124 ? 13.695 -1.382 1.345 1 94.12 124 ILE A C 1
ATOM 964 O O . ILE A 1 124 ? 14.773 -0.807 1.526 1 94.12 124 ILE A O 1
ATOM 968 N N . VAL A 1 125 ? 12.547 -0.854 1.606 1 96.06 125 VAL A N 1
ATOM 969 C CA . VAL A 1 125 ? 12.438 0.435 2.283 1 96.06 125 VAL A CA 1
ATOM 970 C C . VAL A 1 125 ? 11.422 0.334 3.422 1 96.06 125 VAL A C 1
ATOM 972 O O . VAL A 1 125 ? 10.445 -0.407 3.326 1 96.06 125 VAL A O 1
ATOM 975 N N . ASP A 1 126 ? 11.711 1.041 4.449 1 94.81 126 ASP A N 1
ATOM 976 C CA . ASP A 1 126 ? 10.789 1.052 5.578 1 94.81 126 ASP A CA 1
ATOM 977 C C . ASP A 1 126 ? 10.484 2.48 6.023 1 94.81 126 ASP A C 1
ATOM 979 O O . ASP A 1 126 ? 11.18 3.42 5.633 1 94.81 126 ASP A O 1
ATOM 983 N N . ALA A 1 127 ? 9.406 2.617 6.695 1 94.88 127 ALA A N 1
ATOM 984 C CA . ALA A 1 127 ? 9.008 3.873 7.324 1 94.88 127 ALA A CA 1
ATOM 985 C C . ALA A 1 127 ? 8.336 3.623 8.672 1 94.88 127 ALA A C 1
ATOM 987 O O . ALA A 1 127 ? 7.512 2.713 8.805 1 94.88 127 ALA A O 1
ATOM 988 N N . ARG A 1 128 ? 8.68 4.441 9.578 1 93.12 128 ARG A N 1
ATOM 989 C CA . ARG A 1 128 ? 8.039 4.348 10.883 1 93.12 128 ARG A CA 1
ATOM 990 C C . ARG A 1 128 ? 6.828 5.27 10.961 1 93.12 128 ARG A C 1
ATOM 992 O O . ARG A 1 128 ? 6.852 6.383 10.43 1 93.12 128 ARG A O 1
ATOM 999 N N . VAL A 1 129 ? 5.797 4.793 11.617 1 88.62 129 VAL A N 1
ATOM 1000 C CA . VAL A 1 129 ? 4.562 5.551 11.805 1 88.62 129 VAL A CA 1
ATOM 1001 C C . VAL A 1 129 ? 4.43 5.969 13.266 1 88.62 129 VAL A C 1
ATOM 1003 O O . VAL A 1 129 ? 4.859 5.246 14.172 1 88.62 129 VAL A O 1
ATOM 1006 N N . MET B 1 1 ? -19.172 41.625 42.844 1 32.31 1 MET B N 1
ATOM 1007 C CA . MET B 1 1 ? -18.969 41.969 41.438 1 32.31 1 MET B CA 1
ATOM 1008 C C . MET B 1 1 ? -17.734 41.281 40.875 1 32.31 1 MET B C 1
ATOM 1010 O O . MET B 1 1 ? -16.625 41.844 40.906 1 32.31 1 MET B O 1
ATOM 1014 N N . GLU B 1 2 ? -17.422 39.969 41.281 1 37.09 2 GLU B N 1
ATOM 1015 C CA . GLU B 1 2 ? -16.344 39.062 40.938 1 37.09 2 GLU B CA 1
ATOM 1016 C C . GLU B 1 2 ? -16.266 38.844 39.406 1 37.09 2 GLU B C 1
ATOM 1018 O O . GLU B 1 2 ? -17.266 38.531 38.781 1 37.09 2 GLU B O 1
ATOM 1023 N N . ARG B 1 3 ? -15.336 39.594 38.656 1 33.38 3 ARG B N 1
ATOM 1024 C CA . ARG B 1 3 ? -14.938 39.5 37.25 1 33.38 3 ARG B CA 1
ATOM 1025 C C . ARG B 1 3 ? -14.586 38.062 36.875 1 33.38 3 ARG B C 1
ATOM 1027 O O . ARG B 1 3 ? -13.719 37.438 37.5 1 33.38 3 ARG B O 1
ATOM 1034 N N . LEU B 1 4 ? -15.547 37.281 36.406 1 33.78 4 LEU B N 1
ATOM 1035 C CA . LEU B 1 4 ? -15.344 36 35.719 1 33.78 4 LEU B CA 1
ATOM 1036 C C . LEU B 1 4 ? -14.289 36.188 34.625 1 33.78 4 LEU B C 1
ATOM 1038 O O . LEU B 1 4 ? -14.5 36.906 33.656 1 33.78 4 LEU B O 1
ATOM 1042 N N . LEU B 1 5 ? -12.977 36.156 34.906 1 32.94 5 LEU B N 1
ATOM 1043 C CA . LEU B 1 5 ? -11.883 36.031 33.938 1 32.94 5 LEU B CA 1
ATOM 1044 C C . LEU B 1 5 ? -12.117 34.875 33 1 32.94 5 LEU B C 1
ATOM 1046 O O . LEU B 1 5 ? -12.133 33.719 33.406 1 32.94 5 LEU B O 1
ATOM 1050 N N . LEU B 1 6 ? -12.953 35.031 31.953 1 29.95 6 LEU B N 1
ATOM 1051 C CA . LEU B 1 6 ? -13.016 34.125 30.797 1 29.95 6 LEU B CA 1
ATOM 1052 C C . LEU B 1 6 ? -11.625 33.875 30.234 1 29.95 6 LEU B C 1
ATOM 1054 O O . LEU B 1 6 ? -11 34.812 29.703 1 29.95 6 LEU B O 1
ATOM 1058 N N . ALA B 1 7 ? -10.797 33 30.766 1 30.31 7 ALA B N 1
ATOM 1059 C CA . ALA B 1 7 ? -9.57 32.469 30.172 1 30.31 7 ALA B CA 1
ATOM 1060 C C . ALA B 1 7 ? -9.836 31.906 28.781 1 30.31 7 ALA B C 1
ATOM 1062 O O . ALA B 1 7 ? -10.609 30.953 28.625 1 30.31 7 ALA B O 1
ATOM 1063 N N . SER B 1 8 ? -9.797 32.719 27.672 1 30.67 8 SER B N 1
ATOM 1064 C CA . SER B 1 8 ? -9.773 32.312 26.281 1 30.67 8 SER B CA 1
ATOM 1065 C C . SER B 1 8 ? -8.719 31.234 26.031 1 30.67 8 SER B C 1
ATOM 1067 O O . SER B 1 8 ? -7.523 31.469 26.219 1 30.67 8 SER B O 1
ATOM 1069 N N . VAL B 1 9 ? -8.953 29.984 26.297 1 31.95 9 VAL B N 1
ATOM 1070 C CA . VAL B 1 9 ? -8.172 28.859 25.797 1 31.95 9 VAL B CA 1
ATOM 1071 C C . VAL B 1 9 ? -7.977 28.969 24.297 1 31.95 9 VAL B C 1
ATOM 1073 O O . VAL B 1 9 ? -8.922 28.781 23.516 1 31.95 9 VAL B O 1
ATOM 1076 N N . VAL B 1 10 ? -7.164 29.922 23.703 1 30.2 10 VAL B N 1
ATOM 1077 C CA . VAL B 1 10 ? -6.652 29.922 22.344 1 30.2 10 VAL B CA 1
ATOM 1078 C C . VAL B 1 10 ? -6.102 28.531 22 1 30.2 10 VAL B C 1
ATOM 1080 O O . VAL B 1 10 ? -5.09 28.109 22.562 1 30.2 10 VAL B O 1
ATOM 1083 N N . MET B 1 11 ? -6.906 27.547 21.766 1 31.73 11 MET B N 1
ATOM 1084 C CA . MET B 1 11 ? -6.449 26.375 21.031 1 31.73 11 MET B CA 1
ATOM 1085 C C . MET B 1 11 ? -5.566 26.766 19.859 1 31.73 11 MET B C 1
ATOM 1087 O O . MET B 1 11 ? -6 27.5 18.969 1 31.73 11 MET B O 1
ATOM 1091 N N . GLY B 1 12 ? -4.273 27.047 20.016 1 32.22 12 GLY B N 1
ATOM 1092 C CA . GLY B 1 12 ? -3.268 27.219 18.984 1 32.22 12 GLY B CA 1
ATOM 1093 C C . GLY B 1 12 ? -3.465 26.297 17.797 1 32.22 12 GLY B C 1
ATOM 1094 O O . GLY B 1 12 ? -3.275 25.078 17.906 1 32.22 12 GLY B O 1
ATOM 1095 N N . VAL B 1 13 ? -4.398 26.578 16.906 1 32.16 13 VAL B N 1
ATOM 1096 C CA . VAL B 1 13 ? -4.379 26.031 15.555 1 32.16 13 VAL B CA 1
ATOM 1097 C C . VAL B 1 13 ? -2.961 26.094 14.992 1 32.16 13 VAL B C 1
ATOM 1099 O O . VAL B 1 13 ? -2.404 27.172 14.805 1 32.16 13 VAL B O 1
ATOM 1102 N N . ILE B 1 14 ? -2.059 25.281 15.383 1 30.92 14 ILE B N 1
ATOM 1103 C CA . ILE B 1 14 ? -0.806 25.172 14.641 1 30.92 14 ILE B CA 1
ATOM 1104 C C . ILE B 1 14 ? -1.091 25.172 13.141 1 30.92 14 ILE B C 1
ATOM 1106 O O . ILE B 1 14 ? -1.651 24.219 12.609 1 30.92 14 ILE B O 1
ATOM 1110 N N . ALA B 1 15 ? -1.326 26.328 12.539 1 32.31 15 ALA B N 1
ATOM 1111 C CA . ALA B 1 15 ? -1.251 26.5 11.094 1 32.31 15 ALA B CA 1
ATOM 1112 C C . ALA B 1 15 ? 0.032 25.891 10.531 1 32.31 15 ALA B C 1
ATOM 1114 O O . ALA B 1 15 ? 1.123 26.422 10.742 1 32.31 15 ALA B O 1
ATOM 1115 N N . VAL B 1 16 ? 0.263 24.641 10.516 1 33.5 16 VAL B N 1
ATOM 1116 C CA . VAL B 1 16 ? 1.369 24.125 9.719 1 33.5 16 VAL B CA 1
ATOM 1117 C C . VAL B 1 16 ? 1.343 24.75 8.328 1 33.5 16 VAL B C 1
ATOM 1119 O O . VAL B 1 16 ? 0.303 24.766 7.668 1 33.5 16 VAL B O 1
ATOM 1122 N N . PRO B 1 17 ? 2.205 25.703 8.102 1 35.78 17 PRO B N 1
ATOM 1123 C CA . PRO B 1 17 ? 2.26 26.25 6.742 1 35.78 17 PRO B CA 1
ATOM 1124 C C . PRO B 1 17 ? 2.092 25.188 5.668 1 35.78 17 PRO B C 1
ATOM 1126 O O . PRO B 1 17 ? 2.793 24.172 5.684 1 35.78 17 PRO B O 1
ATOM 1129 N N . GLN B 1 18 ? 0.939 25.016 5.156 1 33.19 18 GLN B N 1
ATOM 1130 C CA . GLN B 1 18 ? 0.64 24.094 4.066 1 33.19 18 GLN B CA 1
ATOM 1131 C C . GLN B 1 18 ? 1.551 24.344 2.867 1 33.19 18 GLN B C 1
ATOM 1133 O O . GLN B 1 18 ? 1.489 25.406 2.246 1 33.19 18 GLN B O 1
ATOM 1138 N N . ALA B 1 19 ? 2.799 23.953 2.83 1 33.16 19 ALA B N 1
ATOM 1139 C CA . ALA B 1 19 ? 3.537 24.094 1.577 1 33.16 19 ALA B CA 1
ATOM 1140 C C . ALA B 1 19 ? 2.66 23.734 0.379 1 33.16 19 ALA B C 1
ATOM 1142 O O . ALA B 1 19 ? 2.088 22.656 0.319 1 33.16 19 ALA B O 1
ATOM 1143 N N . VAL B 1 20 ? 2.15 24.812 -0.246 1 33.97 20 VAL B N 1
ATOM 1144 C CA . VAL B 1 20 ? 1.399 24.703 -1.491 1 33.97 20 VAL B CA 1
ATOM 1145 C C . VAL B 1 20 ? 2.262 24.016 -2.551 1 33.97 20 VAL B C 1
ATOM 1147 O O . VAL B 1 20 ? 3.369 24.469 -2.844 1 33.97 20 VAL B O 1
ATOM 1150 N N . LEU B 1 21 ? 2.152 22.766 -2.846 1 40.22 21 LEU B N 1
ATOM 1151 C CA . LEU B 1 21 ? 2.871 22.016 -3.879 1 40.22 21 LEU B CA 1
ATOM 1152 C C . LEU B 1 21 ? 2.754 22.719 -5.23 1 40.22 21 LEU B C 1
ATOM 1154 O O . LEU B 1 21 ? 1.67 23.172 -5.605 1 40.22 21 LEU B O 1
ATOM 1158 N N . PRO B 1 22 ? 3.877 23.078 -5.848 1 41.62 22 PRO B N 1
ATOM 1159 C CA . PRO B 1 22 ? 3.756 23.641 -7.191 1 41.62 22 PRO B CA 1
ATOM 1160 C C . PRO B 1 22 ? 3.02 22.719 -8.156 1 41.62 22 PRO B C 1
ATOM 1162 O O . PRO B 1 22 ? 3.027 21.5 -7.977 1 41.62 22 PRO B O 1
ATOM 1165 N N . PRO B 1 23 ? 2.244 23.281 -9.18 1 41.09 23 PRO B N 1
ATOM 1166 C CA . PRO B 1 23 ? 1.521 22.469 -10.156 1 41.09 23 PRO B CA 1
ATOM 1167 C C . PRO B 1 23 ? 2.453 21.703 -11.094 1 41.09 23 PRO B C 1
ATOM 1169 O O . PRO B 1 23 ? 3.549 22.172 -11.398 1 41.09 23 PRO B O 1
ATOM 1172 N N . PRO B 1 24 ? 2.27 20.438 -11.375 1 42.62 24 PRO B N 1
ATOM 1173 C CA . PRO B 1 24 ? 3.162 19.703 -12.273 1 42.62 24 PRO B CA 1
ATOM 1174 C C . PRO B 1 24 ? 3.152 20.25 -13.695 1 42.62 24 PRO B C 1
ATOM 1176 O O . PRO B 1 24 ? 2.154 20.828 -14.133 1 42.62 24 PRO B O 1
ATOM 1179 N N . GLU B 1 25 ? 4.281 20.234 -14.359 1 42.72 25 GLU B N 1
ATOM 1180 C CA . GLU B 1 25 ? 4.441 20.734 -15.727 1 42.72 25 GLU B CA 1
ATOM 1181 C C . GLU B 1 25 ? 3.686 19.859 -16.719 1 42.72 25 GLU B C 1
ATOM 1183 O O . GLU B 1 25 ? 3.557 18.641 -16.516 1 42.72 25 GLU B O 1
ATOM 1188 N N . PRO B 1 26 ? 3.068 20.359 -17.859 1 40.28 26 PRO B N 1
ATOM 1189 C CA . PRO B 1 26 ? 2.186 19.688 -18.812 1 40.28 26 PRO B CA 1
ATOM 1190 C C . PRO B 1 26 ? 2.916 18.656 -19.672 1 40.28 26 PRO B C 1
ATOM 1192 O O . PRO B 1 26 ? 3.766 19.016 -20.484 1 40.28 26 PRO B O 1
ATOM 1195 N N . GLY B 1 27 ? 3.77 17.75 -19.328 1 39.75 27 GLY B N 1
ATOM 1196 C CA . GLY B 1 27 ? 4.262 16.859 -20.375 1 39.75 27 GLY B CA 1
ATOM 1197 C C . GLY B 1 27 ? 3.168 16.016 -21 1 39.75 27 GLY B C 1
ATOM 1198 O O . GLY B 1 27 ? 2.025 16.016 -20.531 1 39.75 27 GLY B O 1
ATOM 1199 N N . ILE B 1 28 ? 3.443 15.422 -22.312 1 44.03 28 ILE B N 1
ATOM 1200 C CA . ILE B 1 28 ? 2.516 14.555 -23.031 1 44.03 28 ILE B CA 1
ATOM 1201 C C . ILE B 1 28 ? 1.861 13.57 -22.062 1 44.03 28 ILE B C 1
ATOM 1203 O O . ILE B 1 28 ? 2.541 12.734 -21.469 1 44.03 28 ILE B O 1
ATOM 1207 N N . GLU B 1 29 ? 0.794 14.016 -21.422 1 56.34 29 GLU B N 1
ATOM 1208 C CA . GLU B 1 29 ? 0.131 13.539 -20.219 1 56.34 29 GLU B CA 1
ATOM 1209 C C . GLU B 1 29 ? -0.649 12.258 -20.484 1 56.34 29 GLU B C 1
ATOM 1211 O O . GLU B 1 29 ? -1.649 12.266 -21.203 1 56.34 29 GLU B O 1
ATOM 1216 N N . ILE B 1 30 ? 0.06 11.094 -20.797 1 64.69 30 ILE B N 1
ATOM 1217 C CA . ILE B 1 30 ? -0.764 9.891 -20.797 1 64.69 30 ILE B CA 1
ATOM 1218 C C . ILE B 1 30 ? -1.521 9.773 -19.484 1 64.69 30 ILE B C 1
ATOM 1220 O O . ILE B 1 30 ? -0.915 9.57 -18.422 1 64.69 30 ILE B O 1
ATOM 1224 N N . LEU B 1 31 ? -2.859 10.117 -19.672 1 80.06 31 LEU B N 1
ATOM 1225 C CA . LEU B 1 31 ? -3.734 10.078 -18.5 1 80.06 31 LEU B CA 1
ATOM 1226 C C . LEU B 1 31 ? -4.23 8.664 -18.25 1 80.06 31 LEU B C 1
ATOM 1228 O O . LEU B 1 31 ? -4.695 7.984 -19.172 1 80.06 31 LEU B O 1
ATOM 1232 N N . GLU B 1 32 ? -3.934 8.219 -17.125 1 89.88 32 GLU B N 1
ATOM 1233 C CA . GLU B 1 32 ? -4.359 6.883 -16.719 1 89.88 32 GLU B CA 1
ATOM 1234 C C . GLU B 1 32 ? -4.934 6.895 -15.305 1 89.88 32 GLU B C 1
ATOM 1236 O O . GLU B 1 32 ? -4.941 7.934 -14.641 1 89.88 32 GLU B O 1
ATOM 1241 N N . SER B 1 33 ? -5.566 5.746 -14.992 1 93.25 33 SER B N 1
ATOM 1242 C CA . SER B 1 33 ? -5.988 5.586 -13.602 1 93.25 33 SER B CA 1
ATOM 1243 C C . SER B 1 33 ? -4.785 5.469 -12.672 1 93.25 33 SER B C 1
ATOM 1245 O O . SER B 1 33 ? -3.826 4.758 -12.969 1 93.25 33 SER B O 1
ATOM 1247 N N . VAL B 1 34 ? -4.879 6.223 -11.672 1 96.12 34 VAL B N 1
ATOM 1248 C CA . VAL B 1 34 ? -3.805 6.223 -10.688 1 96.12 34 VAL B CA 1
ATOM 1249 C C . VAL B 1 34 ? -4.395 6.164 -9.281 1 96.12 34 VAL B C 1
ATOM 1251 O O . VAL B 1 34 ? -5.406 6.809 -8.992 1 96.12 34 VAL B O 1
ATOM 1254 N N . ASN B 1 35 ? -3.779 5.352 -8.43 1 96.75 35 ASN B N 1
ATOM 1255 C CA . ASN B 1 35 ? -4.109 5.355 -7.008 1 96.75 35 ASN B CA 1
ATOM 1256 C C . ASN B 1 35 ? -2.936 5.84 -6.16 1 96.75 35 ASN B C 1
ATOM 1258 O O . ASN B 1 35 ? -1.793 5.438 -6.387 1 96.75 35 ASN B O 1
ATOM 1262 N N . ILE B 1 36 ? -3.225 6.672 -5.211 1 97.06 36 ILE B N 1
ATOM 1263 C CA . ILE B 1 36 ? -2.215 7.164 -4.277 1 97.06 36 ILE B CA 1
ATOM 1264 C C . ILE B 1 36 ? -2.646 6.867 -2.846 1 97.06 36 ILE B C 1
ATOM 1266 O O . ILE B 1 36 ? -3.805 7.082 -2.48 1 97.06 36 ILE B O 1
ATOM 1270 N N . SER B 1 37 ? -1.76 6.344 -2.113 1 96.44 37 SER B N 1
ATOM 1271 C CA . SER B 1 37 ? -1.929 6.25 -0.667 1 96.44 37 SER B CA 1
ATOM 1272 C C . SER B 1 37 ? -0.914 7.121 0.064 1 96.44 37 SER B C 1
ATOM 1274 O O . SER B 1 37 ? 0.272 7.117 -0.269 1 96.44 37 SER B O 1
ATOM 1276 N N . ILE B 1 38 ? -1.372 7.836 0.996 1 95.44 38 ILE B N 1
ATOM 1277 C CA . ILE B 1 38 ? -0.543 8.656 1.869 1 95.44 38 ILE B CA 1
ATOM 1278 C C . ILE B 1 38 ? -0.626 8.141 3.303 1 95.44 38 ILE B C 1
ATOM 1280 O O . ILE B 1 38 ? -1.721 7.953 3.84 1 95.44 38 ILE B O 1
ATOM 1284 N N . PHE B 1 39 ? 0.505 7.926 3.857 1 95.69 39 PHE B N 1
ATOM 1285 C CA . PHE B 1 39 ? 0.566 7.375 5.207 1 95.69 39 PHE B CA 1
ATOM 1286 C C . PHE B 1 39 ? 1.069 8.422 6.195 1 95.69 39 PHE B C 1
ATOM 1288 O O . PHE B 1 39 ? 2.07 9.094 5.941 1 95.69 39 PHE B O 1
ATOM 1295 N N . THR B 1 40 ? 0.36 8.5 7.352 1 93.44 40 THR B N 1
ATOM 1296 C CA . THR B 1 40 ? 0.712 9.547 8.312 1 93.44 40 THR B CA 1
ATOM 1297 C C . THR B 1 40 ? 0.918 8.953 9.703 1 93.44 40 THR B C 1
ATOM 1299 O O . THR B 1 40 ? 0.517 7.82 9.969 1 93.44 40 THR B O 1
ATOM 1302 N N . ASN B 1 41 ? 1.559 9.734 10.539 1 92.69 41 ASN B N 1
ATOM 1303 C CA . ASN B 1 41 ? 1.678 9.375 11.953 1 92.69 41 ASN B CA 1
ATOM 1304 C C . ASN B 1 41 ? 0.662 10.117 12.812 1 92.69 41 ASN B C 1
ATOM 1306 O O . ASN B 1 41 ? 0.868 10.297 14.008 1 92.69 41 ASN B O 1
ATOM 1310 N N . ILE B 1 42 ? -0.34 10.594 12.141 1 89.38 42 ILE B N 1
ATOM 1311 C CA . ILE B 1 42 ? -1.412 11.297 12.836 1 89.38 42 ILE B CA 1
ATOM 1312 C C . ILE B 1 42 ? -2.436 10.289 13.359 1 89.38 42 ILE B C 1
ATOM 1314 O O . ILE B 1 42 ? -2.904 9.43 12.609 1 89.38 42 ILE B O 1
ATOM 1318 N N . PRO B 1 43 ? -2.799 10.398 14.648 1 89.75 43 PRO B N 1
ATOM 1319 C CA . PRO B 1 43 ? -3.883 9.539 15.125 1 89.75 43 PRO B CA 1
ATOM 1320 C C . PRO B 1 43 ? -5.191 9.766 14.367 1 89.75 43 PRO B C 1
ATOM 1322 O O . PRO B 1 43 ? -5.52 10.898 14.023 1 89.75 43 PRO B O 1
ATOM 1325 N N . PHE B 1 44 ? -5.875 8.625 14.055 1 87.31 44 PHE B N 1
ATOM 1326 C CA . PHE B 1 44 ? -7.148 8.727 13.344 1 87.31 44 PHE B CA 1
ATOM 1327 C C . PHE B 1 44 ? -8.242 9.25 14.266 1 87.31 44 PHE B C 1
ATOM 1329 O O . PHE B 1 44 ? -8.391 8.781 15.391 1 87.31 44 PHE B O 1
ATOM 1336 N N . ASP B 1 45 ? -8.797 10.359 13.734 1 80.25 45 ASP B N 1
ATOM 1337 C CA . ASP B 1 45 ? -9.984 10.922 14.383 1 80.25 45 ASP B CA 1
ATOM 1338 C C . ASP B 1 45 ? -11.164 10.961 13.422 1 80.25 45 ASP B C 1
ATOM 1340 O O . ASP B 1 45 ? -11.016 11.336 12.258 1 80.25 45 ASP B O 1
ATOM 1344 N N . ASN B 1 46 ? -12.289 10.516 13.734 1 69.88 46 ASN B N 1
ATOM 1345 C CA . ASN B 1 46 ? -13.469 10.438 12.875 1 69.88 46 ASN B CA 1
ATOM 1346 C C . ASN B 1 46 ? -13.852 11.812 12.328 1 69.88 46 ASN B C 1
ATOM 1348 O O . ASN B 1 46 ? -14.594 11.914 11.359 1 69.88 46 ASN B O 1
ATOM 1352 N N . ARG B 1 47 ? -13.352 12.852 12.969 1 64.88 47 ARG B N 1
ATOM 1353 C CA . ARG B 1 47 ? -13.711 14.188 12.5 1 64.88 47 ARG B CA 1
ATOM 1354 C C . ARG B 1 47 ? -12.82 14.609 11.328 1 64.88 47 ARG B C 1
ATOM 1356 O O . ARG B 1 47 ? -12.805 15.781 10.953 1 64.88 47 ARG B O 1
ATOM 1363 N N . THR B 1 48 ? -12.148 13.719 10.656 1 65.94 48 THR B N 1
ATOM 1364 C CA . THR B 1 48 ? -11.133 13.992 9.648 1 65.94 48 THR B CA 1
ATOM 1365 C C . THR B 1 48 ? -11.773 14.414 8.328 1 65.94 48 THR B C 1
ATOM 1367 O O . THR B 1 48 ? -11.148 14.336 7.273 1 65.94 48 THR B O 1
ATOM 1370 N N . VAL B 1 49 ? -12.898 14.875 8.258 1 64.56 49 VAL B N 1
ATOM 1371 C CA . VAL B 1 49 ? -13.648 15.234 7.059 1 64.56 49 VAL B CA 1
ATOM 1372 C C . VAL B 1 49 ? -13.031 16.484 6.418 1 64.56 49 VAL B C 1
ATOM 1374 O O . VAL B 1 49 ? -12.867 16.531 5.195 1 64.56 49 VAL B O 1
ATOM 1377 N N . GLU B 1 50 ? -12.688 17.5 7.152 1 65.31 50 GLU B N 1
ATOM 1378 C CA . GLU B 1 50 ? -12.109 18.734 6.598 1 65.31 50 GLU B CA 1
ATOM 1379 C C . GLU B 1 50 ? -10.797 18.438 5.875 1 65.31 50 GLU B C 1
ATOM 1381 O O . GLU B 1 50 ? -10.539 19 4.805 1 65.31 50 GLU B O 1
ATOM 1386 N N . GLU B 1 51 ? -10.148 17.531 6.281 1 74.44 51 GLU B N 1
ATOM 1387 C CA . GLU B 1 51 ? -8.859 17.156 5.695 1 74.44 51 GLU B CA 1
ATOM 1388 C C . GLU B 1 51 ? -9.055 16.5 4.332 1 74.44 51 GLU B C 1
ATOM 1390 O O . GLU B 1 51 ? -8.281 16.734 3.402 1 74.44 51 GLU B O 1
ATOM 1395 N N . GLU B 1 52 ? -10.203 15.781 4.164 1 79.31 52 GLU B N 1
ATOM 1396 C CA . GLU B 1 52 ? -10.477 15.141 2.883 1 79.31 52 GLU B CA 1
ATOM 1397 C C . GLU B 1 52 ? -10.734 16.172 1.792 1 79.31 52 GLU B C 1
ATOM 1399 O O . GLU B 1 52 ? -10.289 16.016 0.654 1 79.31 52 GLU B O 1
ATOM 1404 N N . ALA B 1 53 ? -11.445 17.234 2.229 1 79.12 53 ALA B N 1
ATOM 1405 C CA . ALA B 1 53 ? -11.742 18.281 1.257 1 79.12 53 ALA B CA 1
ATOM 1406 C C . ALA B 1 53 ? -10.469 18.969 0.782 1 79.12 53 ALA B C 1
ATOM 1408 O O . ALA B 1 53 ? -10.312 19.25 -0.409 1 79.12 53 ALA B O 1
ATOM 1409 N N . GLU B 1 54 ? -9.648 19.219 1.695 1 80.25 54 GLU B N 1
ATOM 1410 C CA . GLU B 1 54 ? -8.383 19.859 1.357 1 80.25 54 GLU B CA 1
ATOM 1411 C C . GLU B 1 54 ? -7.527 18.969 0.458 1 80.25 54 GLU B C 1
ATOM 1413 O O . GLU B 1 54 ? -6.961 19.438 -0.53 1 80.25 54 GLU B O 1
ATOM 1418 N N . ILE B 1 55 ? -7.48 17.766 0.768 1 81.44 55 ILE B N 1
ATOM 1419 C CA . ILE B 1 55 ? -6.707 16.812 -0.02 1 81.44 55 ILE B CA 1
ATOM 1420 C C . ILE B 1 55 ? -7.277 16.734 -1.434 1 81.44 55 ILE B C 1
ATOM 1422 O O . ILE B 1 55 ? -6.527 16.688 -2.412 1 81.44 55 ILE B O 1
ATOM 1426 N N . ARG B 1 56 ? -8.594 16.688 -1.492 1 85 56 ARG B N 1
ATOM 1427 C CA . ARG B 1 56 ? -9.234 16.656 -2.803 1 85 56 ARG B CA 1
ATOM 1428 C C . ARG B 1 56 ? -8.867 17.875 -3.631 1 85 56 ARG B C 1
ATOM 1430 O O . ARG B 1 56 ? -8.555 17.766 -4.816 1 85 56 ARG B O 1
ATOM 1437 N N . ASN B 1 57 ? -8.844 19.016 -3.018 1 85.81 57 ASN B N 1
ATOM 1438 C CA . ASN B 1 57 ? -8.492 20.25 -3.699 1 85.81 57 ASN B CA 1
ATOM 1439 C C . ASN B 1 57 ? -7.055 20.219 -4.211 1 85.81 57 ASN B C 1
ATOM 1441 O O . ASN B 1 57 ? -6.797 20.531 -5.379 1 85.81 57 ASN B O 1
ATOM 1445 N N . TYR B 1 58 ? -6.203 19.781 -3.416 1 83.38 58 TYR B N 1
ATOM 1446 C CA . TYR B 1 58 ? -4.797 19.734 -3.799 1 83.38 58 TYR B CA 1
ATOM 1447 C C . TYR B 1 58 ? -4.559 18.672 -4.863 1 83.38 58 TYR B C 1
ATOM 1449 O O . TYR B 1 58 ? -3.775 18.875 -5.793 1 83.38 58 TYR B O 1
ATOM 1457 N N . SER B 1 59 ? -5.262 17.578 -4.703 1 88.44 59 SER B N 1
ATOM 1458 C CA . SER B 1 59 ? -5.066 16.453 -5.621 1 88.44 59 SER B CA 1
ATOM 1459 C C . SER B 1 59 ? -5.637 16.766 -7 1 88.44 59 SER B C 1
ATOM 1461 O O . SER B 1 59 ? -5.191 16.203 -8 1 88.44 59 SER B O 1
ATOM 1463 N N . SER B 1 60 ? -6.527 17.688 -7.062 1 89.44 60 SER B N 1
ATOM 1464 C CA . SER B 1 60 ? -7.145 18.031 -8.336 1 89.44 60 SER B CA 1
ATOM 1465 C C . SER B 1 60 ? -6.133 18.688 -9.273 1 89.44 60 SER B C 1
ATOM 1467 O O . SER B 1 60 ? -6.363 18.781 -10.484 1 89.44 60 SER B O 1
ATOM 1469 N N . LEU B 1 61 ? -5.027 19.078 -8.719 1 87.94 61 LEU B N 1
ATOM 1470 C CA . LEU B 1 61 ? -3.977 19.719 -9.492 1 87.94 61 LEU B CA 1
ATOM 1471 C C . LEU B 1 61 ? -3.268 18.719 -10.398 1 87.94 61 LEU B C 1
ATOM 1473 O O . LEU B 1 61 ? -2.596 19.094 -11.352 1 87.94 61 LEU B O 1
ATOM 1477 N N . ILE B 1 62 ? -3.473 17.453 -10.047 1 91.44 62 ILE B N 1
ATOM 1478 C CA . ILE B 1 62 ? -2.65 16.516 -10.805 1 91.44 62 ILE B CA 1
ATOM 1479 C C . ILE B 1 62 ? -3.547 15.57 -11.594 1 91.44 62 ILE B C 1
ATOM 1481 O O . ILE B 1 62 ? -3.062 14.617 -12.211 1 91.44 62 ILE B O 1
ATOM 1485 N N . GLY B 1 63 ? -4.816 15.711 -11.555 1 93.38 63 GLY B N 1
ATOM 1486 C CA . GLY B 1 63 ? -5.691 14.867 -12.352 1 93.38 63 GLY B CA 1
ATOM 1487 C C . GLY B 1 63 ? -7.141 14.914 -11.898 1 93.38 63 GLY B C 1
ATOM 1488 O O . GLY B 1 63 ? -7.496 15.695 -11.023 1 93.38 63 GLY B O 1
ATOM 1489 N N . SER B 1 64 ? -7.977 14.125 -12.516 1 94.62 64 SER B N 1
ATOM 1490 C CA . SER B 1 64 ? -9.391 13.992 -12.18 1 94.62 64 SER B CA 1
ATOM 1491 C C . SER B 1 64 ? -9.586 13.031 -11.016 1 94.62 64 SER B C 1
ATOM 1493 O O . SER B 1 64 ? -9.445 11.82 -11.164 1 94.62 64 SER B O 1
ATOM 1495 N N . VAL B 1 65 ? -10.086 13.594 -9.93 1 94.19 65 VAL B N 1
ATOM 1496 C CA . VAL B 1 65 ? -10.211 12.812 -8.703 1 94.19 65 VAL B CA 1
ATOM 1497 C C . VAL B 1 65 ? -11.523 12.039 -8.711 1 94.19 65 VAL B C 1
ATOM 1499 O O . VAL B 1 65 ? -12.594 12.633 -8.875 1 94.19 65 VAL B O 1
ATOM 1502 N N . LYS B 1 66 ? -11.391 10.797 -8.562 1 95 66 LYS B N 1
ATOM 1503 C CA . LYS B 1 66 ? -12.562 9.93 -8.453 1 95 66 LYS B CA 1
ATOM 1504 C C . LYS B 1 66 ? -13.047 9.844 -7.008 1 95 66 LYS B C 1
ATOM 1506 O O . LYS B 1 66 ? -14.242 10 -6.738 1 95 66 LYS B O 1
ATOM 1511 N N . GLU B 1 67 ? -12.078 9.656 -6.141 1 94.12 67 GLU B N 1
ATOM 1512 C CA . GLU B 1 67 ? -12.453 9.461 -4.742 1 94.12 67 GLU B CA 1
ATOM 1513 C C . GLU B 1 67 ? -11.289 9.758 -3.811 1 94.12 67 GLU B C 1
ATOM 1515 O O . GLU B 1 67 ? -10.133 9.477 -4.145 1 94.12 67 GLU B O 1
ATOM 1520 N N . VAL B 1 68 ? -11.633 10.344 -2.715 1 92.94 68 VAL B N 1
ATOM 1521 C CA . VAL B 1 68 ? -10.711 10.484 -1.592 1 92.94 68 VAL B CA 1
ATOM 1522 C C . VAL B 1 68 ? -11.297 9.82 -0.352 1 92.94 68 VAL B C 1
ATOM 1524 O O . VAL B 1 68 ? -12.461 10.047 -0.011 1 92.94 68 VAL B O 1
ATOM 1527 N N . LYS B 1 69 ? -10.461 9.016 0.285 1 91.31 69 LYS B N 1
ATOM 1528 C CA . LYS B 1 69 ? -10.938 8.328 1.482 1 91.31 69 LYS B CA 1
ATOM 1529 C C . LYS B 1 69 ? -9.898 8.391 2.602 1 91.31 69 LYS B C 1
ATOM 1531 O O . LYS B 1 69 ? -8.734 8.031 2.398 1 91.31 69 LYS B O 1
ATOM 1536 N N . ALA B 1 70 ? -10.391 8.828 3.695 1 90 70 ALA B N 1
ATOM 1537 C CA . ALA B 1 70 ? -9.609 8.672 4.918 1 90 70 ALA B CA 1
ATOM 1538 C C . ALA B 1 70 ? -9.797 7.277 5.512 1 90 70 ALA B C 1
ATOM 1540 O O . ALA B 1 70 ? -10.914 6.75 5.539 1 90 70 ALA B O 1
ATOM 1541 N N . LYS B 1 71 ? -8.641 6.754 5.941 1 87.38 71 LYS B N 1
ATOM 1542 C CA . LYS B 1 71 ? -8.711 5.398 6.477 1 87.38 71 LYS B CA 1
ATOM 1543 C C . LYS B 1 71 ? -7.988 5.301 7.82 1 87.38 71 LYS B C 1
ATOM 1545 O O . LYS B 1 71 ? -6.945 5.93 8.016 1 87.38 71 LYS B O 1
ATOM 1550 N N . ASN B 1 72 ? -8.609 4.523 8.656 1 89.06 72 ASN B N 1
ATOM 1551 C CA . ASN B 1 72 ? -7.938 4.137 9.898 1 89.06 72 ASN B CA 1
ATOM 1552 C C . ASN B 1 72 ? -7.113 2.867 9.719 1 89.06 72 ASN B C 1
ATOM 1554 O O . ASN B 1 72 ? -7.668 1.79 9.492 1 89.06 72 ASN B O 1
ATOM 1558 N N . HIS B 1 73 ? -5.898 3.117 9.797 1 87 73 HIS B N 1
ATOM 1559 C CA . HIS B 1 73 ? -5.016 1.956 9.773 1 87 73 HIS B CA 1
ATOM 1560 C C . HIS B 1 73 ? -4.25 1.825 11.086 1 87 73 HIS B C 1
ATOM 1562 O O . HIS B 1 73 ? -3.229 2.49 11.289 1 87 73 HIS B O 1
ATOM 1568 N N . PHE B 1 74 ? -4.668 0.926 11.898 1 90.38 74 PHE B N 1
ATOM 1569 C CA . PHE B 1 74 ? -4.066 0.636 13.195 1 90.38 74 PHE B CA 1
ATOM 1570 C C . PHE B 1 74 ? -4.055 1.879 14.07 1 90.38 74 PHE B C 1
ATOM 1572 O O . PHE B 1 74 ? -3.062 2.152 14.75 1 90.38 74 PHE B O 1
ATOM 1579 N N . GLY B 1 75 ? -5.094 2.719 13.898 1 88.69 75 GLY B N 1
ATOM 1580 C CA . GLY B 1 75 ? -5.238 3.887 14.75 1 88.69 75 GLY B CA 1
ATOM 1581 C C . GLY B 1 75 ? -4.652 5.148 14.141 1 88.69 75 GLY B C 1
ATOM 1582 O O . GLY B 1 75 ? -4.727 6.223 14.734 1 88.69 75 GLY B O 1
ATOM 1583 N N . HIS B 1 76 ? -4.066 4.984 12.969 1 90.25 76 HIS B N 1
ATOM 1584 C CA . HIS B 1 76 ? -3.475 6.137 12.305 1 90.25 76 HIS B CA 1
ATOM 1585 C C . HIS B 1 76 ? -4.297 6.555 11.086 1 90.25 76 HIS B C 1
ATOM 1587 O O . HIS B 1 76 ? -4.945 5.715 10.453 1 90.25 76 HIS B O 1
ATOM 1593 N N . LEU B 1 77 ? -4.145 7.828 10.812 1 90.62 77 LEU B N 1
ATOM 1594 C CA . LEU B 1 77 ? -4.863 8.398 9.68 1 90.62 77 LEU B CA 1
ATOM 1595 C C . LEU B 1 77 ? -4.074 8.211 8.391 1 90.62 77 LEU B C 1
ATOM 1597 O O . LEU B 1 77 ? -2.955 8.711 8.258 1 90.62 77 LEU B O 1
ATOM 1601 N N . ASP B 1 78 ? -4.66 7.512 7.41 1 91.56 78 ASP B N 1
ATOM 1602 C CA . ASP B 1 78 ? -4.137 7.383 6.055 1 91.56 78 ASP B CA 1
ATOM 1603 C C . ASP B 1 78 ? -5.141 7.906 5.027 1 91.56 78 ASP B C 1
ATOM 1605 O O . ASP B 1 78 ? -6.34 7.992 5.312 1 91.56 78 ASP B O 1
ATOM 1609 N N . TYR B 1 79 ? -4.602 8.281 3.902 1 92.56 79 TYR B N 1
ATOM 1610 C CA . TYR B 1 79 ? -5.473 8.688 2.805 1 92.56 79 TYR B CA 1
ATOM 1611 C C . TYR B 1 79 ? -5.266 7.797 1.586 1 92.56 79 TYR B C 1
ATOM 1613 O O . TYR B 1 79 ? -4.137 7.426 1.265 1 92.56 79 TYR B O 1
ATOM 1621 N N . SER B 1 80 ? -6.395 7.539 0.962 1 94.12 80 SER B N 1
ATOM 1622 C CA . SER B 1 80 ? -6.387 6.934 -0.365 1 94.12 80 SER B CA 1
ATOM 1623 C C . SER B 1 80 ? -7.043 7.852 -1.394 1 94.12 80 SER B C 1
ATOM 1625 O O . SER B 1 80 ? -8.164 8.32 -1.188 1 94.12 80 SER B O 1
ATOM 1627 N N . ILE B 1 81 ? -6.375 8.047 -2.438 1 95 81 ILE B N 1
ATOM 1628 C CA . ILE B 1 81 ? -6.871 8.906 -3.508 1 95 81 ILE B CA 1
ATOM 1629 C C . ILE B 1 81 ? -6.891 8.125 -4.824 1 95 81 ILE B C 1
ATOM 1631 O O . ILE B 1 81 ? -5.871 7.57 -5.238 1 95 81 ILE B O 1
ATOM 1635 N N . SER B 1 82 ? -8.016 8.125 -5.445 1 95.62 82 SER B N 1
ATOM 1636 C CA . SER B 1 82 ? -8.141 7.492 -6.754 1 95.62 82 SER B CA 1
ATOM 1637 C C . SER B 1 82 ? -8.398 8.523 -7.848 1 95.62 82 SER B C 1
ATOM 1639 O O . SER B 1 82 ? -9.281 9.375 -7.707 1 95.62 82 SER B O 1
ATOM 1641 N N . PHE B 1 83 ? -7.598 8.336 -8.875 1 95.38 83 PHE B N 1
ATOM 1642 C CA . PHE B 1 83 ? -7.746 9.203 -10.039 1 95.38 83 PHE B CA 1
ATOM 1643 C C . PHE B 1 83 ? -8.281 8.422 -11.227 1 95.38 83 PHE B C 1
ATOM 1645 O O . PHE B 1 83 ? -7.805 7.324 -11.531 1 95.38 83 PHE B O 1
ATOM 1652 N N . SER B 1 84 ? -9.242 8.961 -11.898 1 92.75 84 SER B N 1
ATOM 1653 C CA . SER B 1 84 ? -9.695 8.375 -13.156 1 92.75 84 SER B CA 1
ATOM 1654 C C . SER B 1 84 ? -8.781 8.773 -14.312 1 92.75 84 SER B C 1
ATOM 1656 O O . SER B 1 84 ? -8.68 8.047 -15.305 1 92.75 84 SER B O 1
ATOM 1658 N N . ALA B 1 85 ? -8.211 9.875 -14.195 1 93.44 85 ALA B N 1
ATOM 1659 C CA . ALA B 1 85 ? -7.293 10.391 -15.203 1 93.44 85 ALA B CA 1
ATOM 1660 C C . ALA B 1 85 ? -6.199 11.234 -14.562 1 93.44 85 ALA B C 1
ATOM 1662 O O . ALA B 1 85 ? -6.473 12.297 -13.992 1 93.44 85 ALA B O 1
ATOM 1663 N N . SER B 1 86 ? -4.98 10.719 -14.609 1 94.19 86 SER B N 1
ATOM 1664 C CA . SER B 1 86 ? -3.799 11.414 -14.117 1 94.19 86 SER B CA 1
ATOM 1665 C C . SER B 1 86 ? -2.535 10.945 -14.828 1 94.19 86 SER B C 1
ATOM 1667 O O . SER B 1 86 ? -2.512 9.852 -15.398 1 94.19 86 SER B O 1
ATOM 1669 N N . ASP B 1 87 ? -1.607 11.789 -14.797 1 93.12 87 ASP B N 1
ATOM 1670 C CA . ASP B 1 87 ? -0.274 11.43 -15.266 1 93.12 87 ASP B CA 1
ATOM 1671 C C . ASP B 1 87 ? 0.535 10.75 -14.164 1 93.12 87 ASP B C 1
ATOM 1673 O O . ASP B 1 87 ? 0.685 11.297 -13.07 1 93.12 87 ASP B O 1
ATOM 1677 N N . CYS B 1 88 ? 1.021 9.586 -14.5 1 94.5 88 CYS B N 1
ATOM 1678 C CA . CYS B 1 88 ? 1.718 8.797 -13.492 1 94.5 88 CYS B CA 1
ATOM 1679 C C . CYS B 1 88 ? 2.965 9.516 -13 1 94.5 88 CYS B C 1
ATOM 1681 O O . CYS B 1 88 ? 3.279 9.469 -11.805 1 94.5 88 CYS B O 1
ATOM 1683 N N . VAL B 1 89 ? 3.686 10.102 -13.875 1 92.69 89 VAL B N 1
ATOM 1684 C CA . VAL B 1 89 ? 4.906 10.812 -13.5 1 92.69 89 VAL B CA 1
ATOM 1685 C C . VAL B 1 89 ? 4.566 11.984 -12.586 1 92.69 89 VAL B C 1
ATOM 1687 O O . VAL B 1 89 ? 5.23 12.203 -11.57 1 92.69 89 VAL B O 1
ATOM 1690 N N . ARG B 1 90 ? 3.578 12.633 -12.875 1 92.75 90 ARG B N 1
ATOM 1691 C CA . ARG B 1 90 ? 3.146 13.766 -12.062 1 92.75 90 ARG B CA 1
ATOM 1692 C C . ARG B 1 90 ? 2.682 13.297 -10.688 1 92.75 90 ARG B C 1
ATOM 1694 O O . ARG B 1 90 ? 2.992 13.93 -9.672 1 92.75 90 ARG B O 1
ATOM 1701 N N . ALA B 1 91 ? 1.909 12.258 -10.727 1 95.44 91 ALA B N 1
ATOM 1702 C CA . ALA B 1 91 ? 1.443 11.688 -9.461 1 95.44 91 ALA B CA 1
ATOM 1703 C C . ALA B 1 91 ? 2.617 11.32 -8.562 1 95.44 91 ALA B C 1
ATOM 1705 O O . ALA B 1 91 ? 2.586 11.586 -7.355 1 95.44 91 ALA B O 1
ATOM 1706 N N . GLN B 1 92 ? 3.633 10.758 -9.133 1 95.5 92 GLN B N 1
ATOM 1707 C CA . GLN B 1 92 ? 4.824 10.375 -8.383 1 95.5 92 GLN B CA 1
ATOM 1708 C C . GLN B 1 92 ? 5.523 11.594 -7.797 1 95.5 92 GLN B C 1
ATOM 1710 O O . GLN B 1 92 ? 5.883 11.609 -6.621 1 95.5 92 GLN B O 1
ATOM 1715 N N . LEU B 1 93 ? 5.715 12.531 -8.625 1 93.81 93 LEU B N 1
ATOM 1716 C CA . LEU B 1 93 ? 6.41 13.734 -8.195 1 93.81 93 LEU B CA 1
ATOM 1717 C C . LEU B 1 93 ? 5.633 14.453 -7.098 1 93.81 93 LEU B C 1
ATOM 1719 O O . LEU B 1 93 ? 6.215 14.883 -6.098 1 93.81 93 LEU B O 1
ATOM 1723 N N . TRP B 1 94 ? 4.398 14.586 -7.324 1 94.25 94 TRP B N 1
ATOM 1724 C CA . TRP B 1 94 ? 3.527 15.227 -6.348 1 94.25 94 TRP B CA 1
ATOM 1725 C C . TRP B 1 94 ? 3.59 14.508 -5.004 1 94.25 94 TRP B C 1
ATOM 1727 O O . TRP B 1 94 ? 3.732 15.148 -3.957 1 94.25 94 TRP B O 1
ATOM 1737 N N . THR B 1 95 ? 3.492 13.219 -4.996 1 95.62 95 THR B N 1
ATOM 1738 C CA . THR B 1 95 ? 3.525 12.422 -3.771 1 95.62 95 THR B CA 1
ATOM 1739 C C . THR B 1 95 ? 4.871 12.57 -3.066 1 95.62 95 THR B C 1
ATOM 1741 O O . THR B 1 95 ? 4.922 12.695 -1.841 1 95.62 95 THR B O 1
ATOM 1744 N N . ARG B 1 96 ? 5.895 12.539 -3.83 1 95.12 96 ARG B N 1
ATOM 1745 C CA . ARG B 1 96 ? 7.223 12.719 -3.26 1 95.12 96 ARG B CA 1
ATOM 1746 C C . ARG B 1 96 ? 7.336 14.07 -2.555 1 95.12 96 ARG B C 1
ATOM 1748 O O . ARG B 1 96 ? 7.906 14.156 -1.466 1 95.12 96 ARG B O 1
ATOM 1755 N N . GLU B 1 97 ? 6.781 15.008 -3.127 1 93 97 GLU B N 1
ATOM 1756 C CA . GLU B 1 97 ? 6.84 16.344 -2.557 1 93 97 GLU B CA 1
ATOM 1757 C C . GLU B 1 97 ? 6.047 16.438 -1.254 1 93 97 GLU B C 1
ATOM 1759 O O . GLU B 1 97 ? 6.508 17.031 -0.28 1 93 97 GLU B O 1
ATOM 1764 N N . ILE B 1 98 ? 4.926 15.844 -1.262 1 92.69 98 ILE B N 1
ATOM 1765 C CA . ILE B 1 98 ? 4.102 15.844 -0.056 1 92.69 98 ILE B CA 1
ATOM 1766 C C . ILE B 1 98 ? 4.84 15.133 1.074 1 92.69 98 ILE B C 1
ATOM 1768 O O . ILE B 1 98 ? 4.859 15.609 2.211 1 92.69 98 ILE B O 1
ATOM 1772 N N . VAL B 1 99 ? 5.461 14.039 0.75 1 94.75 99 VAL B N 1
ATOM 1773 C CA . VAL B 1 99 ? 6.18 13.266 1.755 1 94.75 99 VAL B CA 1
ATOM 1774 C C . VAL B 1 99 ? 7.355 14.078 2.287 1 94.75 99 VAL B C 1
ATOM 1776 O O . VAL B 1 99 ? 7.609 14.094 3.496 1 94.75 99 VAL B O 1
ATOM 1779 N N . ARG B 1 100 ? 7.965 14.758 1.467 1 93.62 100 ARG B N 1
ATOM 1780 C CA . ARG B 1 100 ? 9.141 15.516 1.857 1 93.62 100 ARG B CA 1
ATOM 1781 C C . ARG B 1 100 ? 8.75 16.766 2.645 1 93.62 100 ARG B C 1
ATOM 1783 O O . ARG B 1 100 ? 9.43 17.141 3.604 1 93.62 100 ARG B O 1
ATOM 1790 N N . ALA B 1 101 ? 7.734 17.328 2.32 1 90.75 101 ALA B N 1
ATOM 1791 C CA . ALA B 1 101 ? 7.406 18.641 2.838 1 90.75 101 ALA B CA 1
ATOM 1792 C C . ALA B 1 101 ? 6.582 18.547 4.117 1 90.75 101 ALA B C 1
ATOM 1794 O O . ALA B 1 101 ? 6.574 19.469 4.934 1 90.75 101 ALA B O 1
ATOM 1795 N N . SER B 1 102 ? 5.848 17.531 4.215 1 88.94 102 SER B N 1
ATOM 1796 C CA . SER B 1 102 ? 4.91 17.438 5.324 1 88.94 102 SER B CA 1
ATOM 1797 C C . SER B 1 102 ? 5.477 16.594 6.461 1 88.94 102 SER B C 1
ATOM 1799 O O . SER B 1 102 ? 5.812 15.422 6.262 1 88.94 102 SER B O 1
ATOM 1801 N N . GLU B 1 103 ? 5.441 17.062 7.652 1 90.56 103 GLU B N 1
ATOM 1802 C CA . GLU B 1 103 ? 6.051 16.375 8.789 1 90.56 103 GLU B CA 1
ATOM 1803 C C . GLU B 1 103 ? 5.262 15.117 9.172 1 90.56 103 GLU B C 1
ATOM 1805 O O . GLU B 1 103 ? 5.848 14.055 9.383 1 90.56 103 GLU B O 1
ATOM 1810 N N . PRO B 1 104 ? 3.955 15.211 9.18 1 92.12 104 PRO B N 1
ATOM 1811 C CA . PRO B 1 104 ? 3.219 14.023 9.625 1 92.12 104 PRO B CA 1
ATOM 1812 C C . PRO B 1 104 ? 3.176 12.922 8.57 1 92.12 104 PRO B C 1
ATOM 1814 O O . PRO B 1 104 ? 2.807 11.789 8.867 1 92.12 104 PRO B O 1
ATOM 1817 N N . VAL B 1 105 ? 3.438 13.297 7.344 1 93.62 105 VAL B N 1
ATOM 1818 C CA . VAL B 1 105 ? 3.422 12.305 6.277 1 93.62 105 VAL B CA 1
ATOM 1819 C C . VAL B 1 105 ? 4.746 11.547 6.262 1 93.62 105 VAL B C 1
ATOM 1821 O O . VAL B 1 105 ? 5.809 12.141 6.074 1 93.62 105 VAL B O 1
ATOM 1824 N N . VAL B 1 106 ? 4.645 10.258 6.367 1 96.44 106 VAL B N 1
ATOM 1825 C CA . VAL B 1 106 ? 5.879 9.508 6.559 1 96.44 106 VAL B CA 1
ATOM 1826 C C . VAL B 1 106 ? 6.207 8.719 5.293 1 96.44 106 VAL B C 1
ATOM 1828 O O . VAL B 1 106 ? 7.352 8.305 5.094 1 96.44 106 VAL B O 1
ATOM 1831 N N . ALA B 1 107 ? 5.223 8.445 4.48 1 97.75 107 ALA B N 1
ATOM 1832 C CA . ALA B 1 107 ? 5.457 7.695 3.25 1 97.75 107 ALA B CA 1
ATOM 1833 C C . ALA B 1 107 ? 4.316 7.895 2.256 1 97.75 107 ALA B C 1
ATOM 1835 O O . ALA B 1 107 ? 3.248 8.391 2.619 1 97.75 107 ALA B O 1
ATOM 1836 N N . GLY B 1 108 ? 4.523 7.57 1.036 1 97.81 108 GLY B N 1
ATOM 1837 C CA . GLY B 1 108 ? 3.545 7.574 -0.039 1 97.81 108 GLY B CA 1
ATOM 1838 C C . GLY B 1 108 ? 3.686 6.395 -0.979 1 97.81 108 GLY B C 1
ATOM 1839 O O . GLY B 1 108 ? 4.789 5.895 -1.197 1 97.81 108 GLY B O 1
ATOM 1840 N N . PHE B 1 109 ? 2.596 5.926 -1.479 1 97.88 109 PHE B N 1
ATOM 1841 C CA . PHE B 1 109 ? 2.525 4.828 -2.438 1 97.88 109 PHE B CA 1
ATOM 1842 C C . PHE B 1 109 ? 1.717 5.23 -3.664 1 97.88 109 PHE B C 1
ATOM 1844 O O . PHE B 1 109 ? 0.584 5.703 -3.539 1 97.88 109 PHE B O 1
ATOM 1851 N N . VAL B 1 110 ? 2.328 5.129 -4.797 1 97.25 110 VAL B N 1
ATOM 1852 C CA . VAL B 1 110 ? 1.657 5.438 -6.055 1 97.25 110 VAL B CA 1
ATOM 1853 C C . VAL B 1 110 ? 1.546 4.172 -6.902 1 97.25 110 VAL B C 1
ATOM 1855 O O . VAL B 1 110 ? 2.553 3.521 -7.195 1 97.25 110 VAL B O 1
ATOM 1858 N N . ARG B 1 111 ? 0.326 3.832 -7.297 1 97 111 ARG B N 1
ATOM 1859 C CA . ARG B 1 111 ? 0.077 2.691 -8.172 1 97 111 ARG B CA 1
ATOM 1860 C C . ARG B 1 111 ? -0.472 3.145 -9.523 1 97 111 ARG B C 1
ATOM 1862 O O . ARG B 1 111 ? -1.582 3.676 -9.594 1 97 111 ARG B O 1
ATOM 1869 N N . CYS B 1 112 ? 0.274 2.953 -10.531 1 95.56 112 CYS B N 1
ATOM 1870 C CA . CYS B 1 112 ? -0.123 3.119 -11.922 1 95.56 112 CYS B CA 1
ATOM 1871 C C . CYS B 1 112 ? -0.325 1.769 -12.602 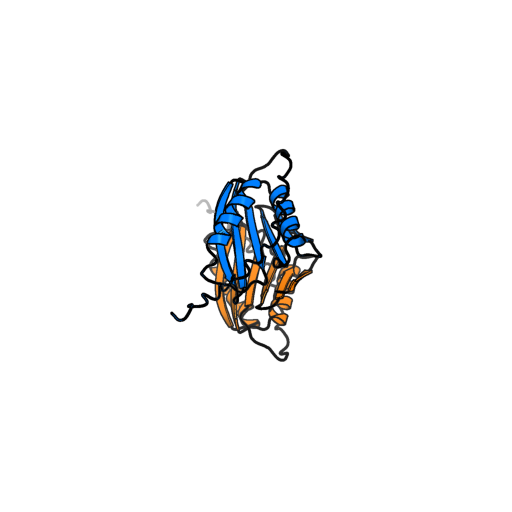1 95.56 112 CYS B C 1
ATOM 1873 O O . CYS B 1 112 ? -0.012 0.728 -12.023 1 95.56 112 CYS B O 1
ATOM 1875 N N . PRO B 1 113 ? -0.913 1.72 -13.711 1 93.06 113 PRO B N 1
ATOM 1876 C CA . PRO B 1 113 ? -1.225 0.438 -14.352 1 93.06 113 PRO B CA 1
ATOM 1877 C C . PRO B 1 113 ? 0.013 -0.429 -14.57 1 93.06 113 PRO B C 1
ATOM 1879 O O . PRO B 1 113 ? -0.049 -1.651 -14.414 1 93.06 113 PRO B O 1
ATOM 1882 N N . GLN B 1 114 ? 1.152 0.149 -14.82 1 92.12 114 GLN B N 1
ATOM 1883 C CA . GLN B 1 114 ? 2.295 -0.666 -15.219 1 92.12 114 GLN B CA 1
ATOM 1884 C C . GLN B 1 114 ? 3.457 -0.497 -14.242 1 92.12 114 GLN B C 1
ATOM 1886 O O . GLN B 1 114 ? 4.508 -1.119 -14.406 1 92.12 114 GLN B O 1
ATOM 1891 N N . ILE B 1 115 ? 3.307 0.322 -13.32 1 94.31 115 ILE B N 1
ATOM 1892 C CA . ILE B 1 115 ? 4.422 0.604 -12.43 1 94.31 115 ILE B CA 1
ATOM 1893 C C . ILE B 1 115 ? 3.891 1.096 -11.086 1 94.31 115 ILE B C 1
ATOM 1895 O O . ILE B 1 115 ? 2.771 1.607 -11 1 94.31 115 ILE B O 1
ATOM 1899 N N . MET B 1 116 ? 4.621 0.868 -10.039 1 95.94 116 MET B N 1
ATOM 1900 C CA . MET B 1 116 ? 4.301 1.414 -8.727 1 95.94 116 MET B CA 1
ATOM 1901 C C . MET B 1 116 ? 5.539 2.021 -8.07 1 95.94 116 MET B C 1
ATOM 1903 O O . MET B 1 116 ? 6.668 1.641 -8.391 1 95.94 116 MET B O 1
ATOM 1907 N N . PHE B 1 117 ? 5.309 2.973 -7.203 1 96 117 PHE B N 1
ATOM 1908 C CA . PHE B 1 117 ? 6.355 3.691 -6.48 1 96 117 PHE B CA 1
ATOM 1909 C C . PHE B 1 117 ? 6.039 3.752 -4.992 1 96 117 PHE B C 1
ATOM 1911 O O . PHE B 1 117 ? 4.895 3.984 -4.602 1 96 117 PHE B O 1
ATOM 1918 N N . PHE B 1 118 ? 7.004 3.469 -4.195 1 97.81 118 PHE B N 1
ATOM 1919 C CA . PHE B 1 118 ? 6.949 3.729 -2.764 1 97.81 118 PHE B CA 1
ATOM 1920 C C . PHE B 1 118 ? 8.016 4.738 -2.355 1 97.81 118 PHE B C 1
ATOM 1922 O O . PHE B 1 118 ? 9.188 4.586 -2.711 1 97.81 118 PHE B O 1
ATOM 1929 N N . THR B 1 119 ? 7.562 5.738 -1.634 1 97.44 119 THR B N 1
ATOM 1930 C CA . THR B 1 119 ? 8.492 6.801 -1.271 1 97.44 119 THR B CA 1
ATOM 1931 C C . THR B 1 119 ? 8.438 7.086 0.226 1 97.44 119 THR B C 1
ATOM 1933 O O . THR B 1 119 ? 7.352 7.129 0.813 1 97.44 119 THR B O 1
ATOM 1936 N N . THR B 1 120 ? 9.523 7.188 0.829 1 97.25 120 THR B N 1
ATOM 1937 C CA . THR B 1 120 ? 9.703 7.734 2.168 1 97.25 120 THR B CA 1
ATOM 1938 C C . THR B 1 120 ? 10.508 9.031 2.121 1 97.25 120 THR B C 1
ATOM 1940 O O . THR B 1 120 ? 10.797 9.547 1.039 1 97.25 120 THR B O 1
ATOM 1943 N N . LYS B 1 121 ? 10.789 9.539 3.311 1 94.62 121 LYS B N 1
ATOM 1944 C CA . LYS B 1 121 ? 11.555 10.781 3.355 1 94.62 121 LYS B CA 1
ATOM 1945 C C . LYS B 1 121 ? 12.945 10.586 2.756 1 94.62 121 LYS B C 1
ATOM 1947 O O . LYS B 1 121 ? 13.508 11.516 2.178 1 94.62 121 LYS B O 1
ATOM 1952 N N . ASP B 1 122 ? 13.445 9.367 2.748 1 89.88 122 ASP B N 1
ATOM 1953 C CA . ASP B 1 122 ? 14.867 9.172 2.455 1 89.88 122 ASP B CA 1
ATOM 1954 C C . ASP B 1 122 ? 15.055 8.242 1.256 1 89.88 122 ASP B C 1
ATOM 1956 O O . ASP B 1 122 ? 16.172 8.094 0.754 1 89.88 122 ASP B O 1
ATOM 1960 N N . ALA B 1 123 ? 14.039 7.668 0.825 1 93.62 123 ALA B N 1
ATOM 1961 C CA . ALA B 1 123 ? 14.242 6.664 -0.215 1 93.62 123 ALA B CA 1
ATOM 1962 C C . ALA B 1 123 ? 13.023 6.555 -1.123 1 93.62 123 ALA B C 1
ATOM 1964 O O . ALA B 1 123 ? 11.898 6.848 -0.702 1 93.62 123 ALA B O 1
ATOM 1965 N N . ILE B 1 124 ? 13.281 6.152 -2.32 1 94.19 124 ILE B N 1
ATOM 1966 C CA . ILE B 1 124 ? 12.25 5.832 -3.301 1 94.19 124 ILE B CA 1
ATOM 1967 C C . ILE B 1 124 ? 12.539 4.473 -3.93 1 94.19 124 ILE B C 1
ATOM 1969 O O . ILE B 1 124 ? 13.68 4.18 -4.289 1 94.19 124 ILE B O 1
ATOM 1973 N N . VAL B 1 125 ? 11.531 3.664 -4.016 1 95.88 125 VAL B N 1
ATOM 1974 C CA . VAL B 1 125 ? 11.641 2.369 -4.676 1 95.88 125 VAL B CA 1
ATOM 1975 C C . VAL B 1 125 ? 10.477 2.189 -5.652 1 95.88 125 VAL B C 1
ATOM 1977 O O . VAL B 1 125 ? 9.367 2.656 -5.398 1 95.88 125 VAL B O 1
ATOM 1980 N N . ASP B 1 126 ? 10.781 1.571 -6.73 1 94.81 126 ASP B N 1
ATOM 1981 C CA . ASP B 1 126 ? 9.734 1.312 -7.715 1 94.81 126 ASP B CA 1
ATOM 1982 C C . ASP B 1 126 ? 9.734 -0.153 -8.141 1 94.81 126 ASP B C 1
ATOM 1984 O O . ASP B 1 126 ? 10.688 -0.884 -7.879 1 94.81 126 ASP B O 1
ATOM 1988 N N . ALA B 1 127 ? 8.633 -0.548 -8.648 1 94.88 127 ALA B N 1
ATOM 1989 C CA . ALA B 1 127 ? 8.469 -1.876 -9.234 1 94.88 127 ALA B CA 1
ATOM 1990 C C . ALA B 1 127 ? 7.562 -1.824 -10.453 1 94.88 127 ALA B C 1
ATOM 1992 O O . ALA B 1 127 ? 6.527 -1.153 -10.445 1 94.88 127 ALA B O 1
ATOM 1993 N N . ARG B 1 128 ? 7.961 -2.541 -11.422 1 92.69 128 ARG B N 1
ATOM 1994 C CA . ARG B 1 128 ? 7.125 -2.637 -12.609 1 92.69 128 ARG B CA 1
ATOM 1995 C C . ARG B 1 128 ? 6.184 -3.834 -12.523 1 92.69 128 ARG B C 1
ATOM 1997 O O . ARG B 1 128 ? 6.555 -4.887 -12 1 92.69 128 ARG B O 1
ATOM 2004 N N . VAL B 1 129 ? 5 -3.646 -13.023 1 87.75 129 VAL B N 1
ATOM 2005 C CA . VAL B 1 129 ? 3.98 -4.691 -13.031 1 87.75 129 VAL B CA 1
ATOM 2006 C C . VAL B 1 129 ? 3.727 -5.148 -14.469 1 87.75 129 VAL B C 1
ATOM 2008 O O . VAL B 1 129 ? 3.783 -4.344 -15.398 1 87.75 129 VAL B O 1
#

pLDDT: mean 77.91, std 24.15, range [27.89, 97.88]